Protein AF-A0A522JDU6-F1 (afdb_monomer)

Radius of gyration: 21.97 Å; Cα contacts (8 Å, |Δi|>4): 567; chains: 1; bounding box: 51×46×62 Å

Solvent-accessible surface area (backbone atoms only — not comparable to full-atom values): 15000 Å² total; per-residue (Å²): 134,85,78,74,76,82,44,48,86,47,74,57,43,79,47,78,49,68,49,74,66,44,37,69,73,69,69,27,39,36,38,29,43,36,16,26,30,33,67,65,42,40,50,54,54,50,51,42,45,74,68,62,80,50,56,71,53,21,38,34,22,35,19,12,52,36,52,41,55,69,29,9,42,50,40,6,50,50,30,38,75,49,40,16,23,23,36,64,35,54,83,72,95,70,63,93,79,72,78,78,69,80,77,69,51,18,34,20,27,43,9,37,38,43,24,42,47,15,18,70,33,18,43,54,55,59,93,76,31,47,44,28,31,44,62,76,69,40,52,84,47,90,64,62,42,92,97,50,77,44,22,66,60,48,42,51,50,35,44,76,46,64,31,51,68,78,35,48,63,70,19,48,43,76,68,54,95,60,27,22,42,48,41,53,82,38,20,47,85,41,49,66,11,36,67,38,39,54,82,70,44,76,48,76,46,90,41,93,72,45,36,36,40,39,40,38,36,47,35,77,73,34,36,41,38,37,39,41,36,38,44,90,92,42,78,45,79,46,78,47,80,46,58,82,52,83,56,45,74,64,46,27,80,66,36,68,65,45,62,46,70,58,97,86,40,79,41,78,77,36,69,41,62,73,73,75,83,82,129

Mean predicted aligned error: 8.64 Å

Foldseek 3Di:
DDDDQPFAADPKDWDKDDDPVCCVPVVAIEIEIGHEQEPVVLVVVVVCVVVVVHAAAYEYAYAHAHYAQVSLLSLLLVQLVRNYAYAHADDDDDDPPPPDDDGRAGEQERSRLNSQLSHPAHAQYDDPHWYWYFPQLQLPDPDHDPRHDDSVVSQVSSVVSVQHSVLVVVQFDPQDPRIGIGDSVSCCVSVVHVRQKDPKDWDWDDDVQKTKIWIWIGGHQKIWIWIWIGHPNDIDIDIDIGGPDPCLQVVQVVQQWDFDDDPNDTDDTDGRDHDDPDD

pLDDT: mean 85.05, std 15.6, range [30.72, 98.81]

Structure (mmCIF, N/CA/C/O backbone):
data_AF-A0A522JDU6-F1
#
_entry.id   AF-A0A522JDU6-F1
#
loop_
_atom_site.group_PDB
_atom_site.id
_atom_site.type_symbol
_atom_site.label_atom_id
_atom_site.label_alt_id
_atom_site.label_comp_id
_atom_site.label_asym_id
_atom_site.label_entity_id
_atom_site.label_seq_id
_atom_site.pdbx_PDB_ins_code
_atom_site.Cartn_x
_atom_site.Cartn_y
_atom_site.Cartn_z
_atom_site.occupancy
_atom_site.B_iso_or_equiv
_atom_site.auth_seq_id
_atom_site.auth_comp_id
_atom_site.auth_asym_id
_atom_site.auth_atom_id
_atom_site.pdbx_PDB_model_num
ATOM 1 N N . MET A 1 1 ? -2.043 21.637 27.585 1.00 31.64 1 MET A N 1
ATOM 2 C CA . MET A 1 1 ? -3.292 20.870 27.378 1.00 31.64 1 MET A CA 1
ATOM 3 C C . MET A 1 1 ? -3.168 20.122 26.060 1.00 31.64 1 MET A C 1
ATOM 5 O O . MET A 1 1 ? -3.164 20.757 25.013 1.00 31.64 1 MET A O 1
ATOM 9 N N . ALA A 1 2 ? -2.935 18.810 26.102 1.00 30.72 2 ALA A N 1
ATOM 10 C CA . ALA A 1 2 ? -2.788 18.005 24.894 1.00 30.72 2 ALA A CA 1
ATOM 11 C C . ALA A 1 2 ? -4.160 17.880 24.215 1.00 30.72 2 ALA A C 1
ATOM 13 O O . ALA A 1 2 ? -5.069 17.275 24.775 1.00 30.72 2 ALA A O 1
ATOM 14 N N . LYS A 1 3 ? -4.328 18.488 23.033 1.00 30.80 3 LYS A N 1
ATOM 15 C CA . LYS A 1 3 ? -5.474 18.196 22.167 1.00 30.80 3 LYS A CA 1
ATOM 16 C C . LYS A 1 3 ? -5.367 16.728 21.769 1.00 30.80 3 LYS A C 1
ATOM 18 O O . LYS A 1 3 ? -4.454 16.357 21.033 1.00 30.80 3 LYS A O 1
ATOM 23 N N . THR A 1 4 ? -6.271 15.910 22.291 1.00 35.75 4 THR A N 1
ATOM 24 C CA . THR A 1 4 ? -6.486 14.530 21.870 1.00 35.75 4 THR A CA 1
ATOM 25 C C . THR A 1 4 ? -6.575 14.505 20.346 1.00 35.75 4 THR A C 1
ATOM 27 O O . THR A 1 4 ? -7.303 15.296 19.744 1.00 35.75 4 THR A O 1
ATOM 30 N N . SER A 1 5 ? -5.770 13.653 19.718 1.00 40.34 5 SER A N 1
ATOM 31 C CA . SER A 1 5 ? -5.812 13.407 18.278 1.00 40.34 5 SER A CA 1
ATOM 32 C C . SER A 1 5 ? -7.258 13.168 17.822 1.00 40.34 5 SER A C 1
ATOM 34 O O . SER A 1 5 ? -7.929 12.360 18.463 1.00 40.34 5 SER A O 1
ATOM 36 N N . PRO A 1 6 ? -7.747 13.816 16.746 1.00 44.66 6 PRO A N 1
ATOM 37 C CA . PRO A 1 6 ? -9.089 13.588 16.220 1.00 44.66 6 PRO A CA 1
ATOM 38 C C . PRO A 1 6 ? -9.100 12.248 15.483 1.00 44.66 6 PRO A C 1
ATOM 40 O O . PRO A 1 6 ? -9.030 12.177 14.265 1.00 44.66 6 PRO A O 1
ATOM 43 N N . GLY A 1 7 ? -9.072 11.169 16.248 1.00 50.25 7 GLY A N 1
ATOM 44 C CA . GLY A 1 7 ? -9.343 9.835 15.765 1.00 50.25 7 GLY A CA 1
ATOM 45 C C . GLY A 1 7 ? -10.832 9.567 15.906 1.00 50.25 7 GLY A C 1
ATOM 46 O O . GLY A 1 7 ? -11.385 9.755 16.990 1.00 50.25 7 GLY A O 1
ATOM 47 N N . PHE A 1 8 ? -11.506 9.184 14.822 1.00 59.59 8 PHE A N 1
ATOM 48 C CA . PHE A 1 8 ? -12.927 8.852 14.882 1.00 59.59 8 PHE A CA 1
ATOM 49 C C . PHE A 1 8 ? -13.128 7.608 15.768 1.00 59.59 8 PHE A C 1
ATOM 51 O O . PHE A 1 8 ? -12.740 6.494 15.410 1.00 59.59 8 PHE A O 1
ATOM 58 N N . ALA A 1 9 ? -13.720 7.804 16.947 1.00 62.50 9 ALA A N 1
ATOM 59 C CA . ALA A 1 9 ? -14.198 6.738 17.820 1.00 62.50 9 ALA A CA 1
ATOM 60 C C . ALA A 1 9 ? -15.665 6.458 17.463 1.00 62.50 9 ALA A C 1
ATOM 62 O O . ALA A 1 9 ? -16.565 7.198 17.847 1.00 62.50 9 ALA A O 1
ATOM 63 N N . GLY A 1 10 ? -15.896 5.435 16.645 1.00 80.12 10 GLY A N 1
ATOM 64 C CA . GLY A 1 10 ? -17.224 5.058 16.160 1.00 80.12 10 GLY A CA 1
ATOM 65 C C . GLY A 1 10 ? -17.163 3.850 15.224 1.00 80.12 10 GLY A C 1
ATOM 66 O O . GLY A 1 10 ? -16.057 3.442 14.854 1.00 80.12 10 GLY A O 1
ATOM 67 N N . PRO A 1 11 ? -18.312 3.256 14.853 1.00 88.06 11 PRO A N 1
ATOM 68 C CA . PRO A 1 11 ? -18.352 2.164 13.881 1.00 88.06 11 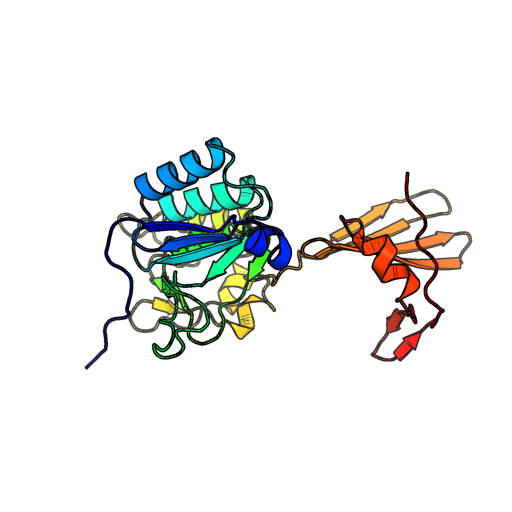PRO A CA 1
ATOM 69 C C . PRO A 1 11 ? -17.760 2.606 12.539 1.00 88.06 11 PRO A C 1
ATOM 71 O O . PRO A 1 11 ? -17.732 3.801 12.228 1.00 88.06 11 PRO A O 1
ATOM 74 N N . LEU A 1 12 ? -17.299 1.645 11.737 1.00 92.25 12 LEU A N 1
ATOM 75 C CA . LEU A 1 12 ? -16.783 1.948 10.409 1.00 92.25 12 LEU A CA 1
ATOM 76 C C . LEU A 1 12 ? -17.863 2.617 9.547 1.00 92.25 12 LEU A C 1
ATOM 78 O O . LEU A 1 12 ? -18.940 2.076 9.301 1.00 92.25 12 LEU A O 1
ATOM 82 N N . THR A 1 13 ? -17.528 3.788 9.030 1.00 92.44 13 THR A N 1
ATOM 83 C CA . THR A 1 13 ? -18.260 4.474 7.973 1.00 92.44 13 THR A CA 1
ATOM 84 C C . THR A 1 13 ? -17.595 4.183 6.638 1.00 92.44 13 THR A C 1
ATOM 86 O O . THR A 1 13 ? -16.369 4.227 6.503 1.00 92.44 13 THR A O 1
ATOM 89 N N . VAL A 1 14 ? -18.420 3.862 5.642 1.00 92.94 14 VAL A N 1
ATOM 90 C CA . VAL A 1 14 ? -17.957 3.504 4.304 1.00 92.94 14 VAL A CA 1
ATOM 91 C C . VAL A 1 14 ? -18.627 4.398 3.277 1.00 92.94 14 VAL A C 1
ATOM 93 O O . VAL A 1 14 ? -19.848 4.371 3.118 1.00 92.94 14 VAL A O 1
ATOM 96 N N . HIS A 1 15 ? -17.820 5.162 2.545 1.00 92.56 15 HIS A N 1
ATOM 97 C CA . HIS A 1 15 ? -18.295 6.004 1.454 1.00 92.56 15 HIS A CA 1
ATOM 98 C C . HIS A 1 15 ? -17.637 5.593 0.141 1.00 92.56 15 HIS A C 1
ATOM 100 O O . HIS A 1 15 ? -16.417 5.610 0.009 1.00 92.56 15 HIS A O 1
ATOM 106 N N . LEU A 1 16 ? -18.455 5.251 -0.852 1.00 92.38 16 LEU A N 1
ATOM 107 C CA . LEU A 1 16 ? -17.995 4.899 -2.190 1.00 92.38 16 LEU A CA 1
ATOM 108 C C . LEU A 1 16 ? -18.311 6.036 -3.165 1.00 92.38 16 LEU A C 1
ATOM 110 O O . LEU A 1 16 ? -19.472 6.404 -3.339 1.00 92.38 16 LEU A O 1
ATOM 114 N N . ARG A 1 17 ? -17.282 6.556 -3.839 1.00 90.81 17 ARG A N 1
ATOM 115 C CA . ARG A 1 17 ? -17.412 7.424 -5.015 1.00 90.81 17 ARG A CA 1
ATOM 116 C C . ARG A 1 17 ? -17.063 6.636 -6.267 1.00 90.81 17 ARG A C 1
ATOM 118 O O . ARG A 1 17 ? -15.920 6.232 -6.469 1.00 90.81 17 ARG A O 1
ATOM 125 N N . SER A 1 18 ? -18.064 6.420 -7.107 1.00 89.75 18 SER A N 1
ATOM 126 C CA . SER A 1 18 ? -17.9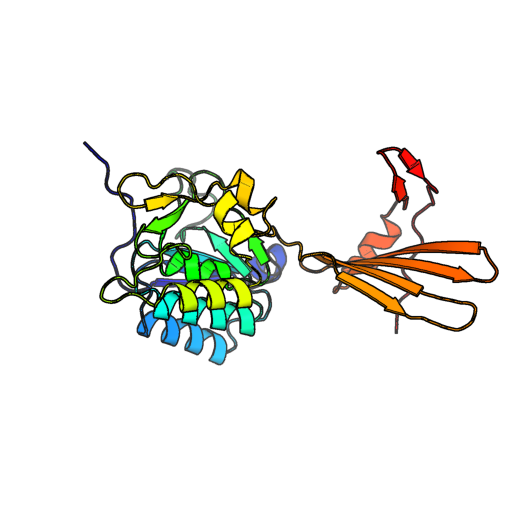58 5.662 -8.360 1.00 89.75 18 SER A CA 1
ATOM 127 C C . SER A 1 18 ? -18.778 6.294 -9.490 1.00 89.75 18 SER A C 1
ATOM 129 O O . SER A 1 18 ? -19.096 5.643 -10.483 1.00 89.75 18 SER A O 1
ATOM 131 N N . ASP A 1 19 ? -19.127 7.575 -9.356 1.00 87.25 19 ASP A N 1
ATOM 132 C CA . ASP A 1 19 ? -19.824 8.325 -10.394 1.00 87.25 19 ASP A CA 1
ATOM 133 C C . ASP A 1 19 ? -18.951 8.510 -11.653 1.00 87.25 19 ASP A C 1
ATOM 135 O O . ASP A 1 19 ? -17.721 8.392 -11.625 1.00 87.25 19 ASP A O 1
ATOM 139 N N . ARG A 1 20 ? -19.594 8.836 -12.783 1.00 85.31 20 ARG A N 1
ATOM 140 C CA . ARG A 1 20 ? -18.919 8.995 -14.084 1.00 85.31 20 ARG A CA 1
ATOM 141 C C . ARG A 1 20 ? -17.772 10.008 -14.054 1.00 85.31 20 ARG A C 1
ATOM 143 O O . ARG A 1 20 ? -16.797 9.814 -14.776 1.00 85.31 20 ARG A O 1
ATOM 150 N N . MET A 1 21 ? -17.878 11.084 -13.273 1.00 84.00 21 MET A N 1
ATOM 151 C CA . MET A 1 21 ? -16.826 12.098 -13.197 1.00 84.00 21 MET A CA 1
ATOM 152 C C . MET A 1 21 ? -15.615 11.544 -12.448 1.00 84.00 21 MET A C 1
ATOM 154 O O . MET A 1 21 ? -14.497 11.650 -12.952 1.00 84.00 21 MET A O 1
ATOM 158 N N . THR A 1 22 ? -15.840 10.875 -11.315 1.00 82.50 22 THR A N 1
ATOM 159 C CA . THR A 1 22 ? -14.780 10.199 -10.557 1.00 82.50 22 THR A CA 1
ATOM 160 C C . THR A 1 22 ? -14.081 9.146 -11.414 1.00 82.50 22 THR A C 1
ATOM 162 O O . THR A 1 22 ? -12.858 9.176 -11.540 1.00 82.50 22 THR A O 1
ATOM 165 N N . LEU A 1 23 ? -14.831 8.274 -12.096 1.00 84.19 23 LEU A N 1
ATOM 166 C CA . LEU A 1 23 ? -14.248 7.261 -12.983 1.00 84.19 23 LEU A CA 1
ATOM 167 C C . LEU A 1 23 ? -13.494 7.878 -14.170 1.00 84.19 23 LEU A C 1
ATOM 169 O O . LEU A 1 23 ? -12.478 7.339 -14.594 1.00 84.19 23 LEU A O 1
ATOM 173 N N . ARG A 1 24 ? -13.925 9.035 -14.686 1.00 81.50 24 ARG A N 1
ATOM 174 C CA . ARG A 1 24 ? -13.209 9.741 -15.760 1.00 81.50 24 ARG A CA 1
ATOM 175 C C . ARG A 1 24 ? -11.905 10.386 -15.281 1.00 81.50 24 ARG A C 1
ATOM 177 O O . ARG A 1 24 ? -10.947 10.424 -16.049 1.00 81.50 24 ARG A O 1
ATOM 184 N N . MET A 1 25 ? -11.866 10.910 -14.054 1.00 80.00 25 MET A N 1
ATOM 185 C CA . MET A 1 25 ? -10.700 11.625 -13.515 1.00 80.00 25 MET A CA 1
ATOM 186 C C . MET A 1 25 ? -9.711 10.691 -12.810 1.00 80.00 25 MET A C 1
ATOM 188 O O . MET A 1 25 ? -8.532 10.676 -13.152 1.00 80.00 25 MET A O 1
ATOM 192 N N . ALA A 1 26 ? -10.186 9.900 -11.848 1.00 78.19 26 ALA A N 1
ATOM 193 C CA . ALA A 1 26 ? -9.368 8.993 -11.045 1.00 78.19 26 ALA A CA 1
ATOM 194 C C . ALA A 1 26 ? -9.108 7.643 -11.735 1.00 78.19 26 ALA A C 1
ATOM 196 O O . ALA A 1 26 ? -8.237 6.891 -11.299 1.00 78.19 26 ALA A O 1
ATOM 197 N N . LYS A 1 27 ? -9.855 7.326 -12.807 1.00 84.62 27 LYS A N 1
ATOM 198 C CA . LYS A 1 27 ? -9.803 6.045 -13.539 1.00 84.62 27 LYS A CA 1
ATOM 199 C C . LYS A 1 27 ? -10.151 4.803 -12.705 1.00 84.62 27 LYS A C 1
ATOM 201 O O . LYS A 1 27 ? -10.009 3.688 -13.194 1.00 84.62 27 LYS A O 1
ATOM 206 N N . ALA A 1 28 ? -10.602 4.981 -11.467 1.00 86.81 28 ALA A N 1
ATOM 207 C CA . ALA A 1 28 ? -11.001 3.913 -10.562 1.00 86.81 28 ALA A CA 1
ATOM 208 C C . ALA A 1 28 ? -12.003 4.438 -9.517 1.00 86.81 28 ALA A C 1
ATOM 210 O O . ALA A 1 28 ? -12.026 5.646 -9.256 1.00 86.81 28 ALA A O 1
ATOM 211 N N . PRO A 1 29 ? -12.823 3.562 -8.904 1.00 93.12 29 PRO A N 1
ATOM 212 C CA . PRO A 1 29 ? -13.639 3.933 -7.752 1.00 93.12 29 PRO A CA 1
ATOM 213 C C . PRO A 1 29 ? -12.776 4.393 -6.571 1.00 93.12 29 PRO A C 1
ATOM 215 O O . PRO A 1 29 ? -11.669 3.887 -6.379 1.00 93.12 29 PRO A O 1
ATOM 218 N N . GLN A 1 30 ? -13.315 5.294 -5.752 1.00 94.88 30 GLN A N 1
ATOM 219 C CA . GLN A 1 30 ? -12.699 5.744 -4.504 1.00 94.88 30 GLN A CA 1
ATOM 220 C C . GLN A 1 30 ? -13.532 5.270 -3.313 1.00 94.88 30 GLN A C 1
ATOM 222 O O . GLN A 1 30 ? -14.715 5.594 -3.208 1.00 94.88 30 GLN A O 1
ATOM 227 N N . LEU A 1 31 ? -12.916 4.508 -2.418 1.00 95.88 31 LEU A N 1
ATOM 228 C CA . LEU A 1 31 ? -13.524 3.960 -1.215 1.00 95.88 31 LEU A CA 1
ATOM 229 C C . LEU A 1 31 ? -12.928 4.660 0.005 1.00 95.88 31 LEU A C 1
ATOM 231 O O . LEU A 1 31 ? -11.739 4.536 0.262 1.00 95.88 31 LEU A O 1
ATOM 235 N N . TYR A 1 32 ? -13.738 5.375 0.770 1.00 95.69 32 TYR A N 1
ATOM 236 C CA . TYR A 1 32 ? -13.314 6.017 2.009 1.00 95.69 32 TYR A CA 1
ATOM 237 C C . TYR A 1 32 ? -13.784 5.179 3.187 1.00 95.69 32 TYR A C 1
ATOM 239 O O . TYR A 1 32 ? -14.970 4.850 3.271 1.00 95.69 32 TYR A O 1
ATOM 247 N N . LEU A 1 33 ? -12.849 4.848 4.071 1.00 96.19 33 LEU A N 1
ATOM 248 C CA . LEU A 1 33 ? -13.068 4.041 5.261 1.00 96.19 33 LEU A CA 1
ATOM 249 C C . LEU A 1 33 ? -12.634 4.859 6.475 1.00 96.19 33 LEU A C 1
ATOM 251 O O . LEU A 1 33 ? -11.444 5.153 6.621 1.00 96.19 33 LEU A O 1
ATOM 255 N N . ALA A 1 34 ? -13.593 5.221 7.326 1.00 94.19 34 ALA A N 1
ATOM 256 C CA . ALA A 1 34 ? -13.316 5.990 8.533 1.00 94.19 34 ALA A CA 1
ATOM 257 C C . ALA A 1 34 ? -14.005 5.412 9.770 1.00 94.19 34 ALA A C 1
ATOM 259 O O . ALA A 1 34 ? -15.166 5.018 9.696 1.00 94.19 34 ALA A O 1
ATOM 260 N N . GLY A 1 35 ? -13.311 5.380 10.908 1.00 92.88 35 GLY A N 1
ATOM 261 C CA . GLY A 1 35 ? -13.811 4.786 12.158 1.00 92.88 35 GLY A CA 1
ATOM 262 C C . GLY A 1 35 ? -13.126 3.469 12.529 1.00 92.88 35 GLY A C 1
ATOM 263 O O . GLY A 1 35 ? -12.019 3.187 12.078 1.00 92.88 35 GLY A O 1
ATOM 264 N N . THR A 1 36 ? -13.749 2.674 13.396 1.00 96.06 36 THR A N 1
ATOM 265 C CA . THR A 1 36 ? -13.125 1.485 14.003 1.00 96.06 36 THR A CA 1
ATOM 266 C C . THR A 1 36 ? -12.974 0.345 12.999 1.00 96.06 36 THR A C 1
ATOM 268 O O . THR A 1 36 ? -13.933 -0.020 12.324 1.00 96.06 36 THR A O 1
ATOM 271 N N . ILE A 1 37 ? -11.774 -0.236 12.916 1.00 97.50 37 ILE A N 1
ATOM 272 C CA . ILE A 1 37 ? -11.493 -1.412 12.083 1.00 97.50 37 ILE A CA 1
ATOM 273 C C . ILE A 1 37 ? -11.597 -2.679 12.938 1.00 97.50 37 ILE A C 1
ATOM 275 O O . ILE A 1 37 ? -10.661 -3.037 13.647 1.00 97.50 37 ILE A O 1
ATOM 279 N N . ASP A 1 38 ? -12.737 -3.355 12.851 1.00 96.50 38 ASP A N 1
ATOM 280 C CA . ASP A 1 38 ? -13.021 -4.633 13.508 1.00 96.50 38 ASP A CA 1
ATOM 281 C C . ASP A 1 38 ? -13.443 -5.722 12.495 1.00 96.50 38 ASP A C 1
ATOM 283 O O . ASP A 1 38 ? -13.396 -5.534 11.274 1.00 96.50 38 ASP A O 1
ATOM 287 N N . ALA A 1 39 ? -13.866 -6.891 12.978 1.00 96.44 39 ALA A N 1
ATOM 288 C CA . ALA A 1 39 ? -14.318 -7.972 12.102 1.00 96.44 39 ALA A CA 1
ATOM 289 C C . ALA A 1 39 ? -15.561 -7.587 11.268 1.00 96.44 39 ALA A C 1
ATOM 291 O O . ALA A 1 39 ? -15.717 -8.050 10.134 1.00 96.44 39 ALA A O 1
ATOM 292 N N . GLY A 1 40 ? -16.428 -6.714 11.796 1.00 96.38 40 GLY A N 1
ATOM 293 C CA . GLY A 1 40 ? -17.592 -6.186 11.084 1.00 96.38 40 GLY A CA 1
ATOM 294 C C . GLY A 1 40 ? -17.185 -5.267 9.932 1.00 96.38 40 GLY A C 1
ATOM 295 O O . GLY A 1 40 ? -17.695 -5.410 8.819 1.00 96.38 40 GLY A O 1
ATOM 296 N N . ALA A 1 41 ? -16.195 -4.402 10.160 1.00 95.50 41 ALA A N 1
ATOM 297 C CA . ALA A 1 41 ? -15.557 -3.578 9.135 1.00 95.50 41 ALA A CA 1
ATOM 298 C C . ALA A 1 41 ? -14.996 -4.429 7.980 1.00 95.50 41 ALA A C 1
ATOM 300 O O . ALA A 1 41 ? -15.218 -4.113 6.807 1.00 95.50 41 ALA A O 1
ATOM 301 N N . VAL A 1 42 ? -14.315 -5.539 8.296 1.00 97.75 42 VAL A N 1
ATOM 302 C CA . VAL A 1 42 ? -13.806 -6.490 7.289 1.00 97.75 42 VAL A CA 1
ATOM 303 C C . VAL A 1 42 ? -14.954 -7.068 6.459 1.00 97.75 42 VAL A C 1
ATOM 305 O O . VAL A 1 42 ? -14.906 -7.030 5.226 1.00 97.75 42 VAL A O 1
ATOM 308 N N . ALA A 1 43 ? -16.005 -7.561 7.121 1.00 97.25 43 ALA A N 1
ATOM 309 C CA . ALA A 1 43 ? -17.165 -8.149 6.456 1.00 97.25 43 ALA A CA 1
ATOM 310 C C . ALA A 1 43 ? -17.885 -7.140 5.545 1.00 97.25 43 ALA A C 1
ATOM 312 O O . ALA A 1 43 ? -18.242 -7.475 4.415 1.00 97.25 43 ALA A O 1
ATOM 313 N N . GLN A 1 44 ? -18.037 -5.891 5.989 1.00 95.62 44 GLN A N 1
ATOM 314 C CA . GLN A 1 44 ? -18.676 -4.828 5.212 1.00 95.62 44 GLN A CA 1
ATOM 315 C C . GLN A 1 44 ? -17.917 -4.527 3.910 1.00 95.62 44 GLN A C 1
ATOM 317 O O . GLN A 1 44 ? -18.520 -4.423 2.839 1.00 95.62 44 GLN A O 1
ATOM 322 N N . VAL A 1 45 ? -16.585 -4.424 3.967 1.00 96.25 45 VAL A N 1
ATOM 323 C CA . VAL A 1 45 ? -15.756 -4.212 2.768 1.00 96.25 45 VAL A CA 1
ATOM 324 C C . VAL A 1 45 ? -15.804 -5.431 1.843 1.00 96.25 45 VAL A C 1
ATOM 326 O O . VAL A 1 45 ? -15.900 -5.280 0.622 1.00 96.25 45 VAL A O 1
ATOM 329 N N . GLN A 1 46 ? -15.787 -6.640 2.404 1.00 96.69 46 GLN A N 1
ATOM 330 C CA . GLN A 1 46 ? -15.906 -7.874 1.632 1.00 96.69 46 GLN A CA 1
ATOM 331 C C . GLN A 1 46 ? -17.241 -7.963 0.885 1.00 96.69 46 GLN A C 1
ATOM 333 O O . GLN A 1 46 ? -17.251 -8.319 -0.293 1.00 96.69 46 GLN A O 1
ATOM 338 N N . GLN A 1 47 ? -18.348 -7.577 1.517 1.00 95.94 47 GLN A N 1
ATOM 339 C CA . GLN A 1 47 ? -19.660 -7.515 0.868 1.00 95.94 47 GLN A CA 1
ATOM 340 C C . GLN A 1 47 ? -19.679 -6.507 -0.289 1.00 95.94 47 GLN A C 1
ATOM 342 O O . GLN A 1 47 ? -20.209 -6.805 -1.360 1.00 95.94 47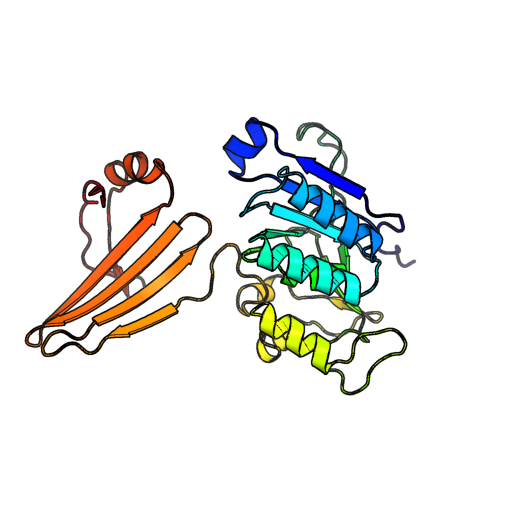 GLN A O 1
ATOM 347 N N . LEU A 1 48 ? -19.056 -5.333 -0.127 1.00 94.12 48 LEU A N 1
ATOM 348 C CA . LEU A 1 48 ? -18.940 -4.354 -1.215 1.00 94.12 48 LEU A CA 1
ATOM 349 C C . LEU A 1 48 ? -18.143 -4.901 -2.401 1.00 94.12 48 LEU A C 1
ATOM 351 O O . LEU A 1 48 ? -18.555 -4.708 -3.547 1.00 94.12 48 LEU A O 1
ATOM 355 N N . LEU A 1 49 ? -17.046 -5.613 -2.138 1.00 94.44 49 LEU A N 1
ATOM 356 C CA . LEU A 1 49 ? -16.270 -6.287 -3.177 1.00 94.44 49 LEU A CA 1
ATOM 357 C C . LEU A 1 49 ? -17.109 -7.360 -3.892 1.00 94.44 49 LEU A C 1
ATOM 359 O O . LEU A 1 49 ? -17.174 -7.366 -5.118 1.00 94.44 49 LEU A O 1
ATOM 363 N N . GLN A 1 50 ? -17.800 -8.219 -3.140 1.00 94.94 50 GLN A N 1
ATOM 364 C CA . GLN A 1 50 ? -18.650 -9.285 -3.688 1.00 94.94 50 GLN A CA 1
ATOM 365 C C . GLN A 1 50 ? -19.846 -8.747 -4.485 1.00 94.94 50 GLN A C 1
ATOM 367 O O . GLN A 1 50 ? -20.276 -9.379 -5.444 1.00 94.94 50 GLN A O 1
ATOM 372 N N . SER A 1 51 ? -20.347 -7.556 -4.146 1.00 93.75 51 SER A N 1
ATOM 373 C CA . SER A 1 51 ? -21.420 -6.891 -4.898 1.00 93.75 51 SER A CA 1
ATOM 374 C C . SER A 1 51 ? -20.989 -6.351 -6.271 1.00 93.75 51 SER A C 1
ATOM 376 O O . SER A 1 51 ? -21.821 -5.820 -7.003 1.00 93.75 51 SER A O 1
ATOM 378 N N . GLY A 1 52 ? -19.694 -6.416 -6.613 1.00 90.31 52 GLY A N 1
ATOM 379 C CA . GLY A 1 52 ? -19.147 -5.891 -7.870 1.00 90.31 52 GLY A CA 1
ATOM 380 C C . GLY A 1 52 ? -19.029 -4.364 -7.924 1.00 90.31 52 GLY A C 1
ATOM 381 O O . GLY A 1 52 ? -18.664 -3.805 -8.956 1.00 90.31 52 GLY A O 1
ATOM 382 N N . ARG A 1 53 ? -19.315 -3.664 -6.818 1.00 88.00 53 ARG A N 1
ATOM 383 C CA . ARG A 1 53 ? -19.210 -2.196 -6.721 1.00 88.00 53 ARG A CA 1
ATOM 384 C C . ARG A 1 53 ? -17.769 -1.691 -6.654 1.00 88.00 53 ARG A C 1
ATOM 386 O O . ARG A 1 53 ? -17.529 -0.506 -6.885 1.00 88.00 53 ARG A O 1
ATOM 393 N N . LEU A 1 54 ? -16.832 -2.568 -6.305 1.00 93.19 54 LEU A N 1
ATOM 394 C CA . LEU A 1 54 ? -15.402 -2.287 -6.247 1.00 93.19 54 LEU A CA 1
ATOM 395 C C . LEU A 1 54 ? -14.685 -3.107 -7.320 1.00 93.19 54 LEU A C 1
ATOM 397 O O . LEU A 1 54 ? -15.049 -4.254 -7.572 1.00 93.19 54 LEU A O 1
ATOM 401 N N . SER A 1 55 ? -13.654 -2.532 -7.930 1.00 91.75 55 SER A N 1
ATOM 402 C CA . SER A 1 55 ? -12.913 -3.149 -9.032 1.00 91.75 55 SER A CA 1
ATOM 403 C C . SER A 1 55 ? -11.407 -3.086 -8.775 1.00 91.75 55 SER A C 1
ATOM 405 O O . SER A 1 55 ? -10.955 -2.231 -8.008 1.00 91.75 55 SER A O 1
ATOM 407 N N . PRO A 1 56 ? -10.591 -3.925 -9.440 1.00 93.38 56 PRO A N 1
ATOM 408 C CA . PRO A 1 56 ? -9.142 -3.768 -9.410 1.00 93.38 56 PRO A CA 1
ATOM 409 C C . PRO A 1 56 ? -8.719 -2.317 -9.671 1.00 93.38 56 PRO A C 1
ATOM 411 O O . PRO A 1 56 ? -9.263 -1.647 -10.550 1.00 93.38 56 PRO A O 1
ATOM 414 N N . GLY A 1 57 ? -7.763 -1.823 -8.884 1.00 93.00 57 GLY A N 1
ATOM 415 C CA . GLY A 1 57 ? -7.294 -0.440 -8.948 1.00 93.00 57 GLY A CA 1
ATOM 416 C C . GLY A 1 57 ? -8.089 0.580 -8.123 1.00 93.00 57 GLY A C 1
ATOM 417 O O . GLY A 1 57 ? -7.666 1.736 -8.107 1.00 93.00 57 GLY A O 1
ATOM 418 N N . THR A 1 58 ? -9.173 0.188 -7.430 1.00 96.25 58 THR A N 1
ATOM 419 C CA . THR A 1 58 ? -9.888 1.055 -6.470 1.00 96.25 58 THR A CA 1
ATOM 420 C C . THR A 1 58 ? -8.920 1.716 -5.488 1.00 96.25 58 THR A C 1
ATOM 422 O O . THR A 1 58 ? -8.067 1.046 -4.901 1.00 96.25 58 THR A O 1
ATOM 425 N N . ASP A 1 59 ? -9.077 3.028 -5.303 1.00 96.81 59 ASP A N 1
ATOM 426 C CA . ASP A 1 59 ? -8.337 3.821 -4.323 1.00 96.81 59 ASP A CA 1
ATOM 427 C C . ASP A 1 59 ? -9.062 3.812 -2.980 1.00 96.81 59 ASP A C 1
ATOM 429 O O . ASP A 1 59 ? -10.167 4.335 -2.860 1.00 96.81 59 ASP A O 1
ATOM 433 N N . VAL A 1 60 ? -8.432 3.226 -1.969 1.00 98.19 60 VAL A N 1
ATOM 434 C CA . VAL A 1 60 ? -8.922 3.184 -0.595 1.00 98.19 60 VAL A CA 1
ATOM 435 C C . VAL A 1 60 ? -8.271 4.307 0.204 1.00 98.19 60 VAL A C 1
ATOM 437 O O . VAL A 1 60 ? -7.050 4.339 0.346 1.00 98.19 60 VAL A O 1
ATOM 440 N N . TYR A 1 61 ? -9.083 5.209 0.739 1.00 97.31 61 TYR A N 1
ATOM 441 C CA . TYR A 1 61 ? -8.677 6.287 1.633 1.00 97.31 61 TYR A CA 1
ATOM 442 C C . TYR A 1 61 ? -9.008 5.891 3.067 1.00 97.31 61 TYR A C 1
ATOM 444 O O . TYR A 1 61 ? -10.158 5.573 3.375 1.00 97.31 61 TYR A O 1
ATOM 452 N N . LEU A 1 62 ? -7.989 5.872 3.920 1.00 97.75 62 LEU A N 1
ATOM 453 C CA . LEU A 1 62 ? -8.078 5.384 5.289 1.00 97.75 62 LEU A CA 1
ATOM 454 C C . LEU A 1 62 ? -7.975 6.541 6.289 1.00 97.75 62 LEU A C 1
ATOM 456 O O . LEU A 1 62 ? -7.071 7.375 6.184 1.00 97.75 62 LEU A O 1
ATOM 460 N N . ASP A 1 63 ? -8.877 6.553 7.269 1.00 95.81 63 ASP A N 1
ATOM 461 C CA . ASP A 1 63 ? -8.874 7.486 8.399 1.00 95.81 63 ASP A CA 1
ATOM 462 C C . ASP A 1 63 ? -9.401 6.796 9.669 1.00 95.81 63 ASP A C 1
ATOM 464 O O . ASP A 1 63 ? -10.599 6.740 9.946 1.00 95.81 63 ASP A O 1
ATOM 468 N N . SER A 1 64 ? -8.503 6.177 10.427 1.00 95.50 64 SER A N 1
ATOM 469 C CA . SER A 1 64 ? -8.869 5.367 11.581 1.00 95.50 64 SER A CA 1
ATOM 470 C C . SER A 1 64 ? -7.756 5.325 12.620 1.00 95.50 64 SER A C 1
ATOM 472 O O . SER A 1 64 ? -6.601 5.024 12.319 1.00 95.50 64 SER A O 1
ATOM 474 N N . SER A 1 65 ? -8.124 5.586 13.872 1.00 94.31 65 SER A N 1
ATOM 475 C CA . SER A 1 65 ? -7.232 5.491 15.028 1.00 94.31 65 SER A CA 1
ATOM 476 C C . SER A 1 65 ? -7.541 4.308 15.947 1.00 94.31 65 SER A C 1
ATOM 478 O O . SER A 1 65 ? -6.921 4.201 16.998 1.00 94.31 65 SER A O 1
ATOM 480 N N . ASN A 1 66 ? -8.550 3.496 15.618 1.00 91.75 66 ASN A N 1
ATOM 481 C CA . ASN A 1 66 ? -9.110 2.471 16.497 1.00 91.75 66 ASN A CA 1
ATOM 482 C C . ASN A 1 66 ? -9.381 1.185 15.716 1.00 91.75 66 ASN A C 1
ATOM 484 O O . ASN A 1 66 ? -9.747 1.221 14.541 1.00 91.75 66 ASN A O 1
ATOM 488 N N . GLY A 1 67 ? -9.279 0.048 16.394 1.00 93.94 67 GLY A N 1
ATOM 489 C CA . GLY A 1 67 ? -9.561 -1.257 15.811 1.00 93.94 67 GLY A CA 1
ATOM 490 C C . GLY A 1 67 ? -8.618 -2.330 16.322 1.00 93.94 67 GLY A C 1
ATOM 491 O O . GLY A 1 67 ? -7.675 -2.046 17.060 1.00 93.94 67 GLY A O 1
ATOM 492 N N . ASP A 1 68 ? -8.861 -3.564 15.900 1.00 94.56 68 ASP A N 1
ATOM 493 C CA . ASP A 1 68 ? -7.981 -4.683 16.201 1.00 94.56 68 ASP A CA 1
ATOM 494 C C . ASP A 1 68 ? -7.044 -4.978 15.020 1.00 94.56 68 ASP A C 1
ATOM 496 O O . ASP A 1 68 ? -7.399 -4.903 13.838 1.00 94.56 68 ASP A O 1
ATOM 500 N N . VAL A 1 69 ? -5.788 -5.292 15.336 1.00 96.19 69 VAL A N 1
ATOM 501 C CA . VAL A 1 69 ? -4.742 -5.456 14.318 1.00 96.19 69 VAL A CA 1
ATOM 502 C C . VAL A 1 69 ? -4.991 -6.669 13.427 1.00 96.19 69 VAL A C 1
ATOM 504 O O . VAL A 1 69 ? -4.604 -6.650 12.257 1.00 96.19 69 VAL A O 1
ATOM 507 N N . ALA A 1 70 ? -5.665 -7.706 13.929 1.00 96.69 70 ALA A N 1
ATOM 508 C CA . ALA A 1 70 ? -6.017 -8.863 13.116 1.00 96.69 70 ALA A CA 1
ATOM 509 C C . ALA A 1 70 ? -6.984 -8.471 11.986 1.00 96.69 70 ALA A C 1
ATOM 511 O O . ALA A 1 70 ? -6.739 -8.832 10.831 1.00 96.69 70 ALA A O 1
ATOM 512 N N . SER A 1 71 ? -7.996 -7.656 12.282 1.00 97.94 71 SER A N 1
ATOM 513 C CA . SER A 1 71 ? -8.925 -7.078 11.308 1.00 97.94 71 SER A CA 1
ATOM 514 C C . SER A 1 71 ? -8.233 -6.112 10.350 1.00 97.94 71 SER A C 1
ATOM 516 O O . SER A 1 71 ? -8.462 -6.173 9.141 1.00 97.94 71 SER A O 1
ATOM 518 N N . GLY A 1 72 ? -7.303 -5.288 10.844 1.00 98.44 72 GLY A N 1
ATOM 519 C CA . GLY A 1 72 ? -6.450 -4.447 9.998 1.00 98.44 72 GLY A CA 1
ATOM 520 C C . GLY A 1 72 ? -5.642 -5.252 8.972 1.00 98.44 72 GLY A C 1
ATOM 521 O O . GLY A 1 72 ? -5.655 -4.957 7.775 1.00 98.44 72 GLY A O 1
ATOM 522 N N . MET A 1 73 ? -4.992 -6.331 9.415 1.00 98.69 73 MET A N 1
ATOM 523 C CA . MET A 1 73 ? -4.279 -7.256 8.529 1.00 98.69 73 MET A CA 1
ATOM 524 C C . MET A 1 73 ? -5.224 -7.996 7.571 1.00 98.69 73 MET A C 1
ATOM 526 O O . MET A 1 73 ? -4.863 -8.240 6.418 1.00 98.69 73 MET A O 1
ATOM 530 N N . ALA A 1 74 ? -6.428 -8.365 8.014 1.00 98.62 74 ALA A N 1
ATOM 531 C CA . ALA A 1 74 ? -7.428 -9.009 7.164 1.00 98.62 74 ALA A CA 1
ATOM 532 C C . ALA A 1 74 ? -7.906 -8.071 6.042 1.00 98.62 74 ALA A C 1
ATOM 534 O O . ALA A 1 74 ? -7.902 -8.472 4.876 1.00 98.62 74 ALA A O 1
ATOM 535 N N . LEU A 1 75 ? -8.212 -6.806 6.361 1.00 98.56 75 LEU A N 1
ATOM 536 C CA . LEU A 1 75 ? -8.518 -5.776 5.364 1.00 98.56 75 LEU A CA 1
ATOM 537 C C . LEU A 1 75 ? -7.361 -5.576 4.388 1.00 98.56 75 LEU A C 1
ATOM 539 O O . LEU A 1 75 ? -7.576 -5.549 3.179 1.00 98.56 75 LEU A O 1
ATOM 543 N N . GLY A 1 76 ? -6.125 -5.492 4.879 1.00 98.75 76 GLY A N 1
ATOM 544 C CA . GLY A 1 76 ? -4.978 -5.321 3.995 1.00 98.75 76 GLY A CA 1
ATOM 545 C C . GLY A 1 76 ? -4.752 -6.511 3.053 1.00 98.75 76 GLY A C 1
ATOM 546 O 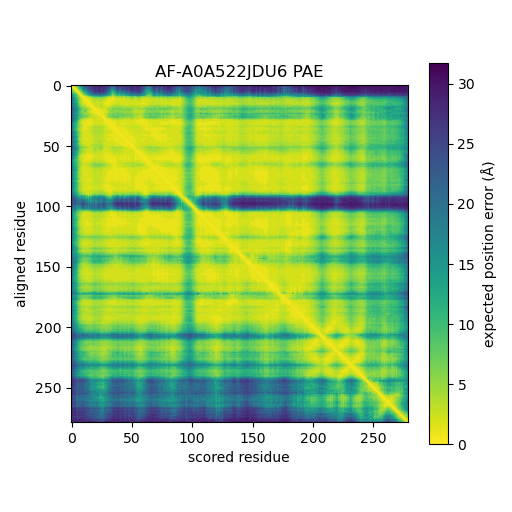O . GLY A 1 76 ? -4.463 -6.310 1.872 1.00 98.75 76 GLY A O 1
ATOM 547 N N . LYS A 1 77 ? -4.974 -7.753 3.508 1.00 98.75 77 LYS A N 1
ATOM 548 C CA . LYS A 1 77 ? -4.986 -8.939 2.626 1.00 98.75 77 LYS A CA 1
ATOM 549 C C . LYS A 1 77 ? -6.095 -8.853 1.578 1.00 98.75 77 LYS A C 1
ATOM 551 O O . LYS A 1 77 ? -5.849 -9.160 0.412 1.00 98.75 77 LYS A O 1
ATOM 556 N N . LEU A 1 78 ? -7.290 -8.404 1.966 1.00 98.38 78 LEU A N 1
ATOM 557 C CA . LEU A 1 78 ? -8.401 -8.185 1.040 1.00 98.38 78 LEU A CA 1
ATOM 558 C C . LEU A 1 78 ? -8.022 -7.153 -0.028 1.00 98.38 78 LEU A C 1
ATOM 560 O O . LEU A 1 78 ? -8.163 -7.434 -1.217 1.00 98.38 78 LEU A O 1
ATOM 564 N N . PHE A 1 79 ? -7.460 -6.007 0.370 1.00 98.62 79 PHE A N 1
ATOM 565 C CA . PHE A 1 79 ? -6.984 -4.975 -0.554 1.00 98.62 79 PHE A CA 1
ATOM 566 C C . PHE A 1 79 ? -5.923 -5.516 -1.509 1.00 98.62 79 PHE A C 1
ATOM 568 O O . PHE A 1 79 ? -6.004 -5.286 -2.716 1.00 98.62 79 PHE A O 1
ATOM 575 N N . ARG A 1 80 ? -4.953 -6.277 -0.991 1.00 98.25 80 ARG A N 1
ATOM 576 C CA . ARG A 1 80 ? -3.897 -6.888 -1.799 1.00 98.25 80 ARG A CA 1
ATOM 577 C C . ARG A 1 80 ? -4.471 -7.815 -2.864 1.00 98.25 80 ARG A C 1
ATOM 579 O O . ARG A 1 80 ? -4.130 -7.678 -4.040 1.00 98.25 80 ARG A O 1
ATOM 586 N N . ASN A 1 81 ? -5.350 -8.727 -2.457 1.00 97.94 81 ASN A N 1
ATOM 587 C CA . ASN A 1 81 ? -5.960 -9.718 -3.340 1.00 97.94 81 ASN A CA 1
ATOM 588 C C . ASN A 1 81 ? -6.863 -9.060 -4.389 1.00 97.94 81 ASN A C 1
ATOM 590 O O . ASN A 1 81 ? -6.826 -9.435 -5.558 1.00 97.94 81 ASN A O 1
ATOM 594 N N . ALA A 1 82 ? -7.607 -8.024 -3.996 1.00 97.31 82 ALA A N 1
ATOM 595 C CA . ALA A 1 82 ? -8.466 -7.251 -4.888 1.00 97.31 82 ALA A CA 1
ATOM 596 C C . ALA A 1 82 ? -7.702 -6.226 -5.750 1.00 97.31 82 ALA A C 1
ATOM 598 O O . ALA A 1 82 ? -8.312 -5.514 -6.546 1.00 97.31 82 ALA A O 1
ATOM 599 N N . ARG A 1 83 ? -6.367 -6.147 -5.623 1.00 96.75 83 ARG A N 1
ATOM 600 C CA . ARG A 1 83 ? -5.496 -5.195 -6.336 1.00 96.75 83 ARG A CA 1
ATOM 601 C C . ARG A 1 83 ? -5.873 -3.731 -6.074 1.00 96.75 83 ARG A C 1
ATOM 603 O O . ARG A 1 83 ? -5.823 -2.901 -6.983 1.00 96.75 83 ARG A O 1
ATOM 610 N N . PHE A 1 84 ? -6.265 -3.423 -4.844 1.00 98.06 84 PHE A N 1
ATOM 611 C CA . PHE A 1 84 ? -6.578 -2.068 -4.409 1.00 98.06 84 PHE A CA 1
ATOM 612 C C . PHE A 1 84 ? -5.321 -1.278 -4.055 1.00 98.06 84 PHE A C 1
ATOM 614 O O . PHE A 1 84 ? -4.227 -1.809 -3.849 1.00 98.06 84 PHE A O 1
ATOM 621 N N . ASN A 1 85 ? -5.529 0.023 -3.984 1.00 97.88 85 ASN A N 1
ATOM 622 C CA . ASN A 1 85 ? -4.557 1.072 -3.760 1.00 97.88 85 ASN A CA 1
ATOM 623 C C . ASN A 1 85 ? -4.863 1.744 -2.426 1.00 97.88 85 ASN A C 1
ATOM 625 O O . ASN A 1 85 ? -6.035 1.879 -2.095 1.00 97.88 85 ASN A O 1
ATOM 629 N N . THR A 1 86 ? -3.859 2.159 -1.656 1.00 98.56 86 THR A N 1
ATOM 630 C CA . THR A 1 86 ? -4.093 2.725 -0.317 1.00 98.56 86 THR A CA 1
ATOM 631 C C . THR A 1 86 ? -3.506 4.118 -0.153 1.00 98.56 86 THR A C 1
ATOM 633 O O . THR A 1 86 ? -2.354 4.396 -0.491 1.00 98.56 86 THR A O 1
ATOM 636 N N . HIS A 1 87 ? -4.326 4.989 0.418 1.00 97.31 87 HIS A N 1
ATOM 637 C CA . HIS A 1 87 ? -4.055 6.389 0.705 1.00 97.31 87 HIS A CA 1
ATOM 638 C C . HIS A 1 87 ? -4.494 6.694 2.132 1.00 97.31 87 HIS A C 1
ATOM 640 O O . HIS A 1 87 ? -5.314 5.978 2.711 1.00 97.31 87 HIS A O 1
ATOM 646 N N . LEU A 1 88 ? -4.001 7.803 2.668 1.00 96.12 88 LEU A N 1
ATOM 647 C CA . LEU A 1 88 ? -4.649 8.463 3.795 1.00 96.12 88 LEU A CA 1
ATOM 648 C C . LEU A 1 88 ? -5.597 9.530 3.251 1.00 96.12 88 LEU A C 1
ATOM 650 O O . LEU A 1 88 ? -5.318 10.155 2.226 1.00 96.12 88 LEU A O 1
ATOM 654 N N . GLY A 1 89 ? -6.742 9.699 3.905 1.00 91.56 89 GLY A N 1
ATOM 655 C CA . GLY A 1 89 ? -7.655 10.780 3.561 1.00 91.56 89 GLY A CA 1
ATOM 656 C C . GLY A 1 89 ? -8.999 10.677 4.264 1.00 91.56 89 GLY A C 1
ATOM 657 O O . GLY A 1 89 ? -9.669 9.649 4.199 1.00 91.56 89 GLY A O 1
ATOM 658 N N . ALA A 1 90 ? -9.416 11.780 4.878 1.00 87.25 90 ALA A N 1
ATOM 659 C CA . ALA A 1 90 ? -10.724 11.892 5.501 1.00 87.25 90 ALA A CA 1
ATOM 660 C C . ALA A 1 90 ? -11.825 12.067 4.444 1.00 87.25 90 ALA A C 1
ATOM 662 O O . ALA A 1 90 ? -11.658 12.783 3.444 1.00 87.25 90 ALA A O 1
ATOM 663 N N . TRP A 1 91 ? -12.983 11.445 4.681 1.00 83.12 91 TRP A N 1
ATOM 664 C CA . TRP A 1 91 ? -14.175 11.708 3.880 1.00 83.12 91 TRP A CA 1
ATOM 665 C C . TRP A 1 91 ? -14.616 13.166 4.040 1.00 83.12 91 TRP A C 1
ATOM 667 O O . TRP A 1 91 ? -14.616 13.723 5.135 1.00 83.12 91 TRP A O 1
ATOM 677 N N . ARG A 1 92 ? -15.039 13.785 2.935 1.00 73.88 92 ARG A N 1
ATOM 678 C CA . ARG A 1 92 ? -15.628 15.128 2.939 1.00 73.88 92 ARG A CA 1
ATOM 679 C C . ARG A 1 92 ? -17.020 15.065 2.334 1.00 73.88 92 ARG A C 1
ATOM 681 O O . ARG A 1 92 ? -17.157 14.793 1.138 1.00 73.88 92 ARG A O 1
ATOM 688 N N . SER A 1 93 ? -18.040 15.344 3.137 1.00 59.41 93 SER A N 1
ATOM 689 C CA . SER A 1 93 ? -19.386 15.624 2.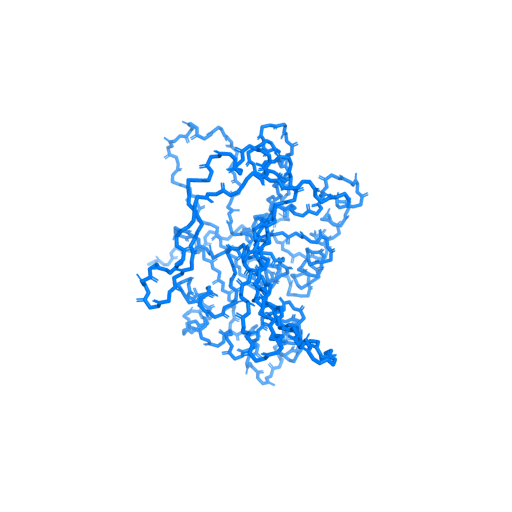645 1.00 59.41 93 SER A CA 1
ATOM 690 C C . SER A 1 93 ? -19.428 17.062 2.112 1.00 59.41 93 SER A C 1
ATOM 692 O O . SER A 1 93 ? -19.427 18.021 2.873 1.00 59.41 93 SER A O 1
ATOM 694 N N . GLY A 1 94 ? -19.412 17.238 0.788 1.00 53.22 94 GLY A N 1
ATOM 695 C CA . GLY A 1 94 ? -19.575 18.558 0.166 1.00 53.22 94 GLY A CA 1
ATOM 696 C C . GLY A 1 94 ? -18.806 18.747 -1.140 1.00 53.22 94 GLY A C 1
ATOM 697 O O . GLY A 1 94 ? -17.890 17.992 -1.465 1.00 53.22 94 GLY A O 1
ATOM 698 N N . SER A 1 95 ? -19.198 19.766 -1.911 1.00 50.31 95 SER A N 1
ATOM 699 C CA . SER A 1 95 ? -18.470 20.169 -3.119 1.00 50.31 95 SER A CA 1
ATOM 700 C C . SER A 1 95 ? -17.083 20.710 -2.748 1.00 50.31 95 SER A C 1
ATOM 702 O O . SER A 1 95 ? -16.935 21.385 -1.732 1.00 50.31 95 SER A O 1
ATOM 704 N N . TRP A 1 96 ? -16.077 20.499 -3.605 1.00 49.22 96 TRP A N 1
ATOM 705 C CA . TRP A 1 96 ? -14.718 21.054 -3.449 1.00 49.22 96 TRP A CA 1
ATOM 706 C C . TRP A 1 96 ? -14.697 22.591 -3.310 1.00 49.22 96 TRP A C 1
ATOM 708 O O . TRP A 1 96 ? -13.663 23.162 -2.982 1.00 49.22 96 TRP A O 1
ATOM 718 N N . ARG A 1 97 ? -15.832 23.259 -3.569 1.00 46.62 97 ARG A N 1
ATOM 719 C CA . ARG A 1 97 ? -16.033 24.708 -3.485 1.00 46.62 97 ARG A CA 1
ATOM 720 C C . ARG A 1 97 ? -16.523 25.194 -2.118 1.00 46.62 97 ARG A C 1
ATOM 722 O O . ARG A 1 97 ? -16.515 26.398 -1.897 1.00 46.62 97 ARG A O 1
ATOM 729 N N . ALA A 1 98 ? -16.899 24.310 -1.190 1.00 49.88 98 ALA A N 1
ATOM 730 C CA . ALA A 1 98 ? -17.152 24.677 0.208 1.00 49.88 98 ALA A CA 1
ATOM 731 C C . ALA A 1 98 ? -15.811 24.849 0.955 1.00 49.88 98 ALA A C 1
ATOM 733 O O . ALA A 1 98 ? -15.467 24.120 1.881 1.00 49.88 98 ALA A O 1
ATOM 734 N N . SER A 1 99 ? -15.004 25.784 0.456 1.00 44.66 99 SER A N 1
ATOM 735 C CA . SER A 1 99 ? -13.687 26.167 0.954 1.00 44.66 99 SER A CA 1
ATOM 736 C C . SER A 1 99 ? -13.863 27.066 2.178 1.00 44.66 99 SER A C 1
ATOM 738 O O . SER A 1 99 ? -13.942 28.285 2.051 1.00 44.66 99 SER A O 1
ATOM 740 N N . GLY A 1 100 ? -13.953 26.470 3.363 1.00 46.50 100 GLY A N 1
ATOM 741 C CA . GLY A 1 100 ? -13.984 27.226 4.620 1.00 46.50 100 GLY A CA 1
ATOM 742 C C . GLY A 1 100 ? -13.528 26.420 5.832 1.00 46.50 100 GLY A C 1
ATOM 743 O O . GLY A 1 100 ? -12.911 26.970 6.738 1.00 46.50 100 GLY A O 1
ATOM 744 N N . SER A 1 101 ? -13.753 25.106 5.836 1.00 47.91 101 SER A N 1
ATOM 745 C CA . SER A 1 101 ? -13.215 24.230 6.876 1.00 47.91 101 SER A CA 1
ATOM 746 C C . SER A 1 101 ? -11.859 23.688 6.443 1.00 47.91 101 SER A C 1
ATOM 748 O O . SER A 1 101 ? -11.764 22.975 5.441 1.00 47.91 101 SER A O 1
ATOM 750 N N . SER A 1 102 ? -10.811 24.014 7.205 1.00 53.12 102 SER A N 1
ATOM 751 C CA . SER A 1 102 ? -9.519 23.331 7.131 1.00 53.12 102 SER A CA 1
ATOM 752 C C . SER A 1 102 ? -9.783 21.832 7.128 1.00 53.12 102 SER A C 1
ATOM 754 O O . SER A 1 102 ? -10.427 21.318 8.043 1.00 53.12 102 SER A O 1
ATOM 756 N N . ALA A 1 103 ? -9.354 21.144 6.072 1.00 57.16 103 ALA A N 1
ATOM 757 C CA . ALA A 1 103 ? -9.530 19.707 5.991 1.00 57.16 103 ALA A CA 1
ATOM 758 C C . ALA A 1 103 ? -8.935 19.059 7.243 1.00 57.16 103 ALA A C 1
ATOM 760 O O . ALA A 1 103 ? -7.759 19.278 7.539 1.00 57.16 103 ALA A O 1
ATOM 761 N N . LEU A 1 104 ? -9.748 18.299 7.979 1.00 72.25 104 LEU A N 1
ATOM 762 C CA . LEU A 1 104 ? -9.228 17.529 9.097 1.00 72.25 104 LEU A CA 1
ATOM 763 C C . LEU A 1 104 ? -8.218 16.517 8.538 1.00 72.25 104 LEU A C 1
ATOM 765 O O . LEU A 1 104 ? -8.540 15.834 7.559 1.00 72.25 104 LEU A O 1
ATOM 769 N N . PRO A 1 105 ? -6.998 16.466 9.095 1.00 87.12 105 PRO A N 1
ATOM 770 C CA . PRO A 1 105 ? -6.003 15.503 8.660 1.00 87.12 105 PRO A CA 1
ATOM 771 C C . PRO A 1 105 ? -6.460 14.090 9.003 1.00 87.12 105 PRO A C 1
ATOM 773 O O . PRO A 1 105 ? -6.933 13.843 10.115 1.00 87.12 105 PRO A O 1
ATOM 776 N N . ALA A 1 106 ? -6.262 13.164 8.072 1.00 92.38 106 ALA A N 1
ATOM 777 C CA . ALA A 1 106 ? -6.485 11.754 8.330 1.00 92.38 106 ALA A CA 1
ATOM 778 C C . ALA A 1 106 ? -5.440 11.230 9.319 1.00 92.38 106 ALA A C 1
ATOM 780 O O . ALA A 1 106 ? -4.243 11.527 9.221 1.00 92.38 106 ALA A O 1
ATOM 781 N N . THR A 1 107 ? -5.887 10.421 10.274 1.00 94.50 107 THR A N 1
ATOM 782 C CA . THR A 1 107 ? -4.999 9.724 11.207 1.00 94.50 107 THR A CA 1
ATOM 783 C C . THR A 1 107 ? -5.163 8.227 11.010 1.00 94.50 107 THR A C 1
ATOM 785 O O . THR A 1 107 ? -6.262 7.709 11.134 1.00 94.50 107 THR A O 1
ATOM 788 N N . CYS A 1 108 ? -4.067 7.527 10.723 1.00 96.94 108 CYS A N 1
ATOM 789 C CA . CYS A 1 108 ? -4.067 6.090 10.482 1.00 96.94 108 CYS A CA 1
ATOM 790 C C . CYS A 1 108 ? -3.167 5.372 11.494 1.00 96.94 108 CYS A C 1
ATOM 792 O O . CYS A 1 108 ? -1.944 5.392 11.376 1.00 96.94 108 CYS A O 1
ATOM 794 N N . LEU A 1 109 ? -3.767 4.767 12.515 1.00 96.56 109 LEU A N 1
ATOM 795 C CA . LEU A 1 109 ? -3.061 4.122 13.621 1.00 96.56 109 LEU A CA 1
ATOM 796 C C . LEU A 1 109 ? -3.340 2.615 13.630 1.00 96.56 109 LEU A C 1
ATOM 798 O O . LEU A 1 109 ? -4.450 2.180 13.320 1.00 96.56 109 LEU A O 1
ATOM 802 N N . ASP A 1 110 ? -2.333 1.822 13.983 1.00 96.56 110 ASP A N 1
ATOM 803 C CA . ASP A 1 110 ? -2.457 0.389 14.280 1.00 96.56 110 ASP A CA 1
ATOM 804 C C . ASP A 1 110 ? -3.139 -0.427 13.177 1.00 96.56 110 ASP A C 1
ATOM 806 O O . ASP A 1 110 ? -2.569 -0.619 12.102 1.00 96.56 110 ASP A O 1
ATOM 810 N N . ALA A 1 111 ? -4.366 -0.905 13.421 1.00 97.94 111 ALA A N 1
ATOM 811 C CA . ALA A 1 111 ? -5.174 -1.656 12.469 1.00 97.94 111 ALA A CA 1
ATOM 812 C C . ALA A 1 111 ? -5.261 -0.940 11.112 1.00 97.94 111 ALA A C 1
ATOM 814 O O . ALA A 1 111 ? -5.114 -1.574 10.064 1.00 97.94 111 ALA A O 1
ATOM 815 N N . CYS A 1 112 ? -5.403 0.388 11.124 1.00 98.50 112 CYS A N 1
ATOM 816 C CA . CYS A 1 112 ? -5.398 1.201 9.916 1.00 98.50 112 CYS A CA 1
ATOM 817 C C . CYS A 1 112 ? -4.055 1.137 9.188 1.00 98.50 112 CYS A C 1
ATOM 819 O O . CYS A 1 112 ? -4.016 0.919 7.976 1.00 98.50 112 CYS A O 1
ATOM 821 N N . ALA A 1 113 ? -2.948 1.293 9.917 1.00 98.00 113 ALA A N 1
ATOM 822 C CA . ALA A 1 113 ? -1.614 1.264 9.332 1.00 98.00 113 ALA A CA 1
ATOM 823 C C . ALA A 1 113 ? -1.313 -0.111 8.718 1.00 98.00 113 ALA A C 1
ATOM 825 O O . ALA A 1 113 ? -0.781 -0.197 7.610 1.00 98.00 113 ALA A O 1
ATOM 826 N N . TYR A 1 114 ? -1.736 -1.196 9.371 1.00 98.38 114 TYR A N 1
ATOM 827 C CA . TYR A 1 114 ? -1.641 -2.539 8.807 1.00 98.38 114 TYR A CA 1
ATOM 828 C C . TYR A 1 114 ? -2.525 -2.719 7.567 1.00 98.38 114 TYR A C 1
ATOM 830 O O . TYR A 1 114 ? -2.046 -3.280 6.579 1.00 98.38 114 TYR A O 1
ATOM 838 N N . ALA A 1 115 ? -3.751 -2.189 7.546 1.00 98.81 115 ALA A N 1
ATOM 839 C CA . ALA A 1 115 ? -4.603 -2.205 6.356 1.00 98.81 115 ALA A CA 1
ATOM 840 C C . ALA A 1 115 ? -3.979 -1.416 5.187 1.00 98.81 115 ALA A C 1
ATOM 842 O O . ALA A 1 115 ? -3.952 -1.903 4.054 1.00 98.81 115 ALA A O 1
ATOM 843 N N . TYR A 1 116 ? -3.389 -0.247 5.465 1.00 98.75 116 TYR A N 1
ATOM 844 C CA . TYR A 1 116 ? -2.674 0.583 4.489 1.00 98.75 116 TYR A CA 1
ATOM 845 C C . TYR A 1 116 ? -1.560 -0.191 3.769 1.00 98.75 116 TYR A C 1
ATOM 847 O O . TYR A 1 116 ? -1.419 -0.082 2.548 1.00 98.75 116 TYR A O 1
ATOM 855 N N . LEU A 1 117 ? -0.799 -1.028 4.481 1.00 98.38 117 LEU A N 1
ATOM 856 C CA . LEU A 1 117 ? 0.266 -1.840 3.876 1.00 98.38 117 LEU A CA 1
ATOM 857 C C . LEU A 1 117 ? -0.254 -2.829 2.815 1.00 98.38 117 LEU A C 1
ATOM 859 O O . LEU A 1 117 ? 0.494 -3.212 1.913 1.00 98.38 117 LEU A O 1
ATOM 863 N N . GLY A 1 118 ? -1.538 -3.191 2.871 1.00 98.44 118 GLY A N 1
ATOM 864 C CA . GLY A 1 118 ? -2.195 -4.086 1.920 1.00 98.44 118 GLY A CA 1
ATOM 865 C C . GLY A 1 118 ? -2.222 -3.591 0.474 1.00 98.44 118 GLY A C 1
ATOM 866 O O . GLY A 1 118 ? -2.228 -4.400 -0.458 1.00 98.44 118 GLY A O 1
ATOM 867 N N . GLY A 1 119 ? -2.166 -2.273 0.257 1.00 98.31 119 GLY A N 1
ATOM 868 C CA . GLY A 1 119 ? -2.227 -1.679 -1.078 1.00 98.31 119 GLY A CA 1
ATOM 869 C C . GLY A 1 119 ? -1.139 -2.199 -2.024 1.00 98.31 119 GLY A C 1
ATOM 870 O O . GLY A 1 119 ? 0.012 -2.414 -1.620 1.00 98.31 119 GLY A O 1
ATOM 871 N N . VAL A 1 120 ? -1.502 -2.401 -3.295 1.00 96.94 120 VAL A N 1
ATOM 872 C CA . VAL A 1 120 ? -0.552 -2.674 -4.389 1.00 96.94 120 VAL A CA 1
ATOM 873 C C . VAL A 1 120 ? 0.304 -1.439 -4.621 1.00 96.94 120 VAL A C 1
ATOM 875 O O . VAL A 1 120 ? 1.534 -1.505 -4.565 1.00 96.94 120 VAL A O 1
ATOM 878 N N . TYR A 1 121 ? -0.360 -0.303 -4.818 1.00 96.88 121 TYR A N 1
ATOM 879 C CA . TYR A 1 121 ? 0.259 1.005 -4.733 1.00 96.88 121 TYR A CA 1
ATOM 880 C C . TYR A 1 121 ? -0.104 1.652 -3.396 1.00 96.88 121 TYR A C 1
ATOM 882 O O . TYR A 1 121 ? -1.238 1.533 -2.930 1.00 96.88 121 TYR A O 1
ATOM 890 N N . ARG A 1 122 ? 0.880 2.298 -2.773 1.00 97.62 122 ARG A N 1
ATOM 891 C CA . ARG A 1 122 ? 0.773 2.902 -1.441 1.00 97.62 122 ARG A CA 1
ATOM 892 C C . ARG A 1 122 ? 1.305 4.320 -1.512 1.00 97.62 122 ARG A C 1
ATOM 894 O O . ARG A 1 122 ? 2.482 4.504 -1.838 1.00 97.62 122 ARG A O 1
ATOM 901 N N . TRP A 1 123 ? 0.447 5.300 -1.261 1.00 96.69 123 TRP A N 1
ATOM 902 C CA . TRP A 1 123 ? 0.810 6.711 -1.337 1.00 96.69 123 TRP A CA 1
ATOM 903 C C . TRP A 1 123 ? 1.301 7.185 0.018 1.00 96.69 123 TRP A C 1
ATOM 905 O O . TRP A 1 123 ? 0.651 6.934 1.034 1.00 96.69 123 TRP A O 1
ATOM 915 N N . SER A 1 124 ? 2.458 7.843 0.043 1.00 95.56 124 SER A N 1
ATOM 916 C CA . SER A 1 124 ? 2.936 8.529 1.239 1.00 95.56 124 SER A CA 1
ATOM 917 C C . SER A 1 124 ? 1.872 9.524 1.720 1.00 95.56 124 SER A C 1
ATOM 919 O O . SER A 1 124 ? 1.263 10.196 0.881 1.00 95.56 124 SER A O 1
ATOM 921 N N . PRO A 1 125 ? 1.662 9.653 3.042 1.00 94.06 125 PRO A N 1
ATOM 922 C CA . PRO A 1 125 ? 0.815 10.700 3.595 1.00 94.06 125 PRO A CA 1
ATOM 923 C C . PRO A 1 125 ? 1.254 12.083 3.105 1.00 94.06 125 PRO A C 1
ATOM 925 O O . PRO A 1 125 ? 2.440 12.323 2.861 1.00 94.06 125 PRO A O 1
ATOM 928 N N . SER A 1 126 ? 0.288 12.987 2.963 1.00 86.88 126 SER A N 1
ATOM 929 C CA . SER A 1 126 ? 0.507 14.346 2.467 1.00 86.88 126 SER A CA 1
ATOM 930 C C . SER A 1 126 ? -0.098 15.375 3.418 1.00 86.88 126 SER A C 1
ATOM 932 O O . SER A 1 126 ? -1.011 15.065 4.182 1.00 86.88 126 SER A O 1
ATOM 934 N N . GLY A 1 127 ? 0.397 16.614 3.374 1.00 88.31 127 GLY A N 1
ATOM 935 C CA . GLY A 1 127 ? -0.085 17.671 4.261 1.00 88.31 127 GLY A CA 1
ATOM 936 C C . GLY A 1 127 ? 0.116 17.307 5.733 1.00 88.31 127 GLY A C 1
ATOM 937 O O . GLY A 1 127 ? 1.235 17.029 6.151 1.00 88.31 127 GLY A O 1
ATOM 938 N N . ALA A 1 128 ? -0.971 17.328 6.506 1.00 90.06 128 ALA A N 1
ATOM 939 C CA . ALA A 1 128 ? -0.965 17.020 7.937 1.00 90.06 128 ALA A CA 1
ATOM 940 C C . ALA A 1 128 ? -1.431 15.585 8.263 1.00 90.06 128 ALA A C 1
ATOM 942 O O . ALA A 1 128 ? -1.576 15.249 9.441 1.00 90.06 128 ALA A O 1
ATOM 943 N N . ASP A 1 129 ? -1.671 14.748 7.248 1.00 93.12 129 ASP A N 1
ATOM 944 C CA . ASP A 1 129 ? -2.036 13.345 7.444 1.00 93.12 129 ASP A CA 1
ATOM 945 C C . ASP A 1 129 ? -0.883 12.572 8.091 1.00 93.12 129 ASP A C 1
ATOM 947 O O . ASP A 1 129 ? 0.293 12.795 7.789 1.00 93.12 129 ASP A O 1
ATOM 951 N N . ARG A 1 130 ? -1.213 11.620 8.963 1.00 94.31 130 ARG A N 1
ATOM 952 C CA . ARG A 1 130 ? -0.212 10.874 9.737 1.00 94.31 130 ARG A CA 1
ATOM 953 C C . ARG A 1 130 ? -0.566 9.405 9.877 1.00 94.31 130 ARG A C 1
ATOM 955 O O . ARG A 1 130 ? -1.725 9.038 10.058 1.00 94.31 130 ARG A O 1
ATOM 962 N N . ILE A 1 131 ? 0.469 8.578 9.844 1.00 97.12 131 ILE A N 1
ATOM 963 C CA . ILE A 1 131 ? 0.392 7.127 9.991 1.00 97.12 131 ILE A CA 1
ATOM 964 C C . ILE A 1 131 ? 1.407 6.663 11.032 1.00 97.12 131 ILE A C 1
ATOM 966 O O . ILE A 1 131 ? 2.512 7.206 11.099 1.00 97.12 131 ILE A O 1
ATOM 970 N N . GLY A 1 132 ? 1.035 5.697 11.864 1.00 96.38 132 GLY A N 1
ATOM 971 C CA . GLY A 1 132 ? 1.899 5.216 12.937 1.00 96.38 132 GLY A CA 1
ATOM 972 C C . GLY A 1 132 ? 1.418 3.914 13.557 1.00 96.38 132 GLY A C 1
ATOM 973 O O . GLY A 1 132 ? 0.367 3.385 13.195 1.00 96.38 132 GLY A O 1
ATOM 974 N N . LEU A 1 133 ? 2.203 3.415 14.506 1.00 96.25 133 LEU A N 1
ATOM 975 C CA . LEU A 1 133 ? 1.877 2.247 15.321 1.00 96.25 133 LEU A CA 1
ATOM 976 C C . LEU A 1 133 ? 2.104 2.575 16.793 1.00 96.25 133 LEU A C 1
ATOM 978 O O . LEU A 1 133 ? 3.119 3.191 17.133 1.00 96.25 133 LEU A O 1
ATOM 982 N N . HIS A 1 134 ? 1.210 2.126 17.668 1.00 94.50 134 HIS A N 1
ATOM 983 C CA . HIS A 1 134 ? 1.537 2.028 19.081 1.00 94.50 134 HIS A CA 1
ATOM 984 C C . HIS A 1 134 ? 2.710 1.070 19.290 1.00 94.50 134 HIS A C 1
ATOM 986 O O . HIS A 1 134 ? 2.932 0.112 18.545 1.00 94.50 134 HIS A O 1
ATOM 992 N N . GLU A 1 135 ? 3.489 1.346 20.328 1.00 91.81 135 GLU A N 1
ATOM 993 C CA . GLU A 1 135 ? 4.772 0.701 20.568 1.00 91.81 135 GLU A CA 1
ATOM 994 C C . GLU A 1 135 ? 4.683 -0.827 20.741 1.00 91.81 135 GLU A C 1
ATOM 996 O O . GLU A 1 135 ? 5.647 -1.538 20.466 1.00 91.81 135 GLU A O 1
ATOM 1001 N N . ASN A 1 136 ? 3.546 -1.342 21.206 1.00 92.12 136 ASN A N 1
ATOM 1002 C CA . ASN A 1 136 ? 3.270 -2.766 21.420 1.00 92.12 136 ASN A CA 1
ATOM 1003 C C . ASN A 1 136 ? 2.946 -3.520 20.120 1.00 92.12 136 ASN A C 1
ATOM 1005 O O . ASN A 1 136 ? 2.883 -4.748 20.117 1.00 92.12 136 ASN A O 1
ATOM 1009 N N . LEU A 1 137 ? 2.740 -2.784 19.031 1.00 93.94 137 LEU A N 1
ATOM 1010 C CA . LEU A 1 137 ? 2.448 -3.296 17.697 1.00 93.94 137 LEU A CA 1
ATOM 1011 C C . LEU A 1 137 ? 3.629 -3.120 16.747 1.00 93.94 137 LEU A C 1
ATOM 1013 O O . LEU A 1 137 ? 3.510 -3.382 15.553 1.00 93.94 137 LEU A O 1
ATOM 1017 N N . LEU A 1 138 ? 4.780 -2.682 17.255 1.00 92.38 138 LEU A N 1
ATOM 1018 C CA . LEU A 1 138 ? 5.982 -2.600 16.449 1.00 92.38 138 LEU A CA 1
ATOM 1019 C C . LEU A 1 138 ? 6.508 -4.008 16.105 1.00 92.38 138 LEU A C 1
ATOM 1021 O O . LEU A 1 138 ? 6.604 -4.877 16.977 1.00 92.38 138 LEU A O 1
ATOM 1025 N N . PRO A 1 139 ? 6.877 -4.257 14.836 1.00 90.00 139 PRO A N 1
ATOM 1026 C CA . PRO A 1 139 ? 7.279 -5.580 14.363 1.00 90.00 139 PRO A CA 1
ATOM 1027 C C . PRO A 1 139 ? 8.664 -6.021 14.860 1.00 90.00 139 PRO A C 1
ATOM 1029 O O . PRO A 1 139 ? 9.035 -7.173 14.660 1.00 90.00 139 PRO A O 1
ATOM 1032 N N . ASP A 1 140 ? 9.457 -5.135 15.458 1.00 89.00 140 ASP A N 1
ATOM 1033 C CA . ASP A 1 140 ? 10.783 -5.412 16.026 1.00 89.00 140 ASP A CA 1
ATOM 1034 C C . ASP A 1 140 ? 10.731 -5.838 17.503 1.00 89.00 140 ASP A C 1
ATOM 1036 O O . ASP A 1 140 ? 11.752 -6.235 18.069 1.00 89.00 140 ASP A O 1
ATOM 1040 N N . ARG A 1 141 ? 9.542 -5.841 18.118 1.00 87.50 141 ARG A N 1
ATOM 1041 C CA . ARG A 1 141 ? 9.346 -6.378 19.465 1.00 87.50 141 ARG A CA 1
ATOM 1042 C C . ARG A 1 141 ? 9.681 -7.870 19.532 1.00 87.50 141 ARG A C 1
ATOM 1044 O O . ARG A 1 141 ? 9.490 -8.637 18.583 1.00 87.50 141 ARG A O 1
ATOM 1051 N N . THR A 1 142 ? 10.169 -8.282 20.698 1.00 86.12 142 THR A N 1
ATOM 1052 C CA . THR A 1 142 ? 10.515 -9.676 21.014 1.00 86.12 142 THR A CA 1
ATOM 1053 C C . THR A 1 142 ? 9.410 -10.393 21.783 1.00 86.12 142 THR A C 1
ATOM 1055 O O . THR A 1 142 ? 9.316 -11.615 21.707 1.00 86.12 142 THR A O 1
ATOM 1058 N N . THR A 1 143 ? 8.554 -9.649 22.485 1.00 88.19 143 THR A N 1
ATOM 1059 C CA . THR A 1 143 ? 7.442 -10.177 23.278 1.00 88.19 143 THR A CA 1
ATOM 1060 C C . THR A 1 143 ? 6.098 -9.808 22.659 1.00 88.19 143 THR A C 1
ATOM 1062 O O . THR A 1 143 ? 5.932 -8.743 22.063 1.00 88.19 143 THR A O 1
ATOM 1065 N N . THR A 1 144 ? 5.128 -10.708 22.795 1.00 91.50 144 THR A N 1
ATOM 1066 C CA . THR A 1 144 ? 3.739 -10.466 22.395 1.00 91.50 144 THR A CA 1
ATOM 1067 C C . THR A 1 144 ? 3.024 -9.709 23.506 1.00 91.50 144 THR A C 1
ATOM 1069 O O . THR A 1 144 ? 3.078 -10.125 24.664 1.00 91.50 144 THR A O 1
ATOM 1072 N N . ALA A 1 145 ? 2.343 -8.615 23.169 1.00 89.25 145 ALA A N 1
ATOM 1073 C CA . ALA A 1 145 ? 1.490 -7.922 24.125 1.00 89.25 145 ALA A CA 1
ATOM 1074 C C . ALA A 1 145 ? 0.129 -8.638 24.247 1.00 89.25 145 ALA A C 1
ATOM 1076 O O . ALA A 1 145 ? -0.342 -9.244 23.280 1.00 89.25 145 ALA A O 1
ATOM 1077 N N . PRO A 1 146 ? -0.535 -8.586 25.415 1.00 87.88 146 PRO A N 1
ATOM 1078 C CA . PRO A 1 146 ? -1.866 -9.162 25.573 1.00 87.88 146 PRO A CA 1
ATOM 1079 C C . PRO A 1 146 ? -2.846 -8.621 24.526 1.00 87.88 146 PRO A C 1
ATOM 1081 O O . PRO A 1 146 ? -2.931 -7.413 24.312 1.00 87.88 146 PRO A O 1
ATOM 1084 N N . GLY A 1 147 ? -3.583 -9.519 23.869 1.00 85.38 147 GLY A N 1
ATOM 1085 C CA . GLY A 1 147 ? -4.578 -9.149 22.858 1.00 85.38 147 GLY A CA 1
ATOM 1086 C C . GLY A 1 147 ? -4.007 -8.664 21.519 1.00 85.38 147 GLY A C 1
ATOM 1087 O O . GLY A 1 147 ? -4.786 -8.255 20.661 1.00 85.38 147 GLY A O 1
ATOM 1088 N N . THR A 1 148 ? -2.686 -8.718 21.302 1.00 89.38 148 THR A N 1
ATOM 1089 C CA . THR A 1 148 ? -2.068 -8.366 20.015 1.00 89.38 148 THR A CA 1
ATOM 1090 C C . THR A 1 148 ? -1.518 -9.596 19.285 1.00 89.38 148 THR A C 1
ATOM 1092 O O . THR A 1 148 ? -1.188 -10.605 19.915 1.00 89.38 148 THR A O 1
ATOM 1095 N N . PRO A 1 149 ? -1.412 -9.557 17.943 1.00 93.06 149 PRO A N 1
ATOM 1096 C CA . PRO A 1 149 ? -0.735 -10.615 17.203 1.00 93.06 149 PRO A CA 1
ATOM 1097 C C . PRO A 1 149 ? 0.753 -10.710 17.589 1.00 93.06 149 PRO A C 1
ATOM 1099 O O . PRO A 1 149 ? 1.386 -9.676 17.821 1.00 93.06 149 PRO A O 1
ATOM 1102 N N . PRO A 1 150 ? 1.354 -11.915 17.594 1.00 94.62 150 PRO A N 1
ATOM 1103 C CA . PRO A 1 150 ? 2.778 -12.080 17.859 1.00 94.62 150 PRO A CA 1
ATOM 1104 C C . PRO A 1 150 ? 3.654 -11.260 16.897 1.00 94.62 150 PRO A C 1
ATOM 1106 O O . PRO A 1 150 ? 3.351 -11.209 15.700 1.00 94.62 150 PRO A O 1
ATOM 1109 N N . PRO A 1 151 ? 4.798 -10.705 17.343 1.00 93.38 151 PRO A N 1
ATOM 1110 C CA . PRO A 1 151 ? 5.669 -9.900 16.483 1.00 93.38 151 PRO A CA 1
ATOM 1111 C C . PRO A 1 151 ? 6.127 -10.611 15.203 1.00 93.38 151 PRO A C 1
ATOM 1113 O O . PRO A 1 151 ? 6.261 -9.983 14.154 1.00 93.38 151 PRO A O 1
ATOM 1116 N N . GLN A 1 152 ? 6.317 -11.936 15.252 1.00 93.75 152 GLN A N 1
ATOM 1117 C CA . GLN A 1 152 ? 6.641 -12.720 14.059 1.00 93.75 152 GLN A CA 1
ATOM 1118 C C . GLN A 1 152 ? 5.515 -12.669 13.019 1.00 93.75 152 GLN A C 1
ATOM 1120 O O . GLN A 1 152 ? 5.785 -12.412 11.851 1.00 93.75 152 GLN A O 1
ATOM 1125 N N . GLN A 1 153 ? 4.258 -12.802 13.446 1.00 95.81 153 GLN A N 1
ATOM 1126 C CA . GLN A 1 153 ? 3.103 -12.687 12.557 1.00 95.81 153 GLN A CA 1
ATOM 1127 C C . GLN A 1 153 ? 3.009 -11.286 11.932 1.00 95.81 153 GLN A C 1
ATOM 1129 O O . GLN A 1 153 ? 2.666 -11.164 10.756 1.00 95.81 153 GLN A O 1
ATOM 1134 N N . LEU A 1 154 ? 3.345 -10.234 12.688 1.00 95.81 154 LEU A N 1
ATOM 1135 C CA . LEU A 1 154 ? 3.400 -8.864 12.169 1.00 95.81 154 LEU A CA 1
ATOM 1136 C C . LEU A 1 154 ? 4.476 -8.724 11.081 1.00 95.81 154 LEU A C 1
ATOM 1138 O O . LEU A 1 154 ? 4.204 -8.175 10.012 1.00 95.81 154 LEU A O 1
ATOM 1142 N N . ARG A 1 155 ? 5.681 -9.267 11.311 1.00 95.44 155 ARG A N 1
ATOM 1143 C CA . ARG A 1 155 ? 6.768 -9.283 10.315 1.00 95.44 155 ARG A CA 1
ATOM 1144 C C . ARG A 1 155 ? 6.389 -10.068 9.063 1.00 95.44 155 ARG A C 1
ATOM 1146 O O . ARG A 1 155 ? 6.606 -9.571 7.958 1.00 95.44 155 ARG A O 1
ATOM 1153 N N . ASP A 1 156 ? 5.796 -11.246 9.229 1.00 96.50 156 ASP A N 1
ATOM 1154 C CA . ASP A 1 156 ? 5.370 -12.105 8.122 1.00 96.50 156 ASP A CA 1
ATOM 1155 C C . ASP A 1 156 ? 4.282 -11.426 7.288 1.00 96.50 156 ASP A C 1
ATOM 1157 O O . ASP A 1 156 ? 4.337 -11.424 6.055 1.00 96.50 156 ASP A O 1
ATOM 1161 N N . TYR A 1 157 ? 3.328 -10.762 7.949 1.00 97.88 157 TYR A N 1
ATOM 1162 C CA . TYR A 1 157 ? 2.335 -9.940 7.274 1.00 97.88 157 TYR A CA 1
ATOM 1163 C C . TYR A 1 157 ? 2.998 -8.834 6.446 1.00 97.88 157 TYR A C 1
ATOM 1165 O O . TYR A 1 157 ? 2.744 -8.737 5.245 1.00 97.88 157 TYR A O 1
ATOM 1173 N N . MET A 1 158 ? 3.886 -8.034 7.042 1.00 96.62 158 MET A N 1
ATOM 1174 C CA . MET A 1 158 ? 4.568 -6.943 6.334 1.00 96.62 158 MET A CA 1
ATOM 1175 C C . MET A 1 158 ? 5.370 -7.458 5.137 1.00 96.62 158 MET A C 1
ATOM 1177 O O . MET A 1 158 ? 5.268 -6.896 4.043 1.00 96.62 158 MET A O 1
ATOM 1181 N N . ALA A 1 159 ? 6.086 -8.572 5.309 1.00 96.00 159 ALA A N 1
ATOM 1182 C CA . ALA A 1 159 ? 6.824 -9.228 4.238 1.00 96.00 159 ALA A CA 1
ATOM 1183 C C . ALA A 1 159 ? 5.893 -9.686 3.104 1.00 96.00 159 ALA A C 1
ATOM 1185 O O . ALA A 1 159 ? 6.175 -9.403 1.938 1.00 96.00 159 ALA A O 1
ATOM 1186 N N . SER A 1 160 ? 4.744 -10.293 3.426 1.00 96.88 160 SER A N 1
ATOM 1187 C CA . SER A 1 160 ? 3.725 -10.675 2.432 1.00 96.88 160 SER A CA 1
ATOM 1188 C C . SER A 1 160 ? 3.126 -9.465 1.696 1.00 96.88 160 SER A C 1
ATOM 1190 O O . SER A 1 160 ? 2.739 -9.556 0.529 1.00 96.88 160 SER A O 1
ATOM 1192 N N . MET A 1 161 ? 3.138 -8.292 2.336 1.00 97.50 161 MET A N 1
ATOM 1193 C CA . MET A 1 161 ? 2.754 -7.019 1.731 1.00 97.50 161 MET A CA 1
ATOM 1194 C C . MET A 1 161 ? 3.888 -6.338 0.949 1.00 97.50 161 MET A C 1
ATOM 1196 O O . MET A 1 161 ? 3.675 -5.289 0.334 1.00 97.50 161 MET A O 1
ATOM 1200 N N . GLY A 1 162 ? 5.066 -6.954 0.862 1.00 94.19 162 GLY A N 1
ATOM 1201 C CA . GLY A 1 162 ? 6.222 -6.408 0.154 1.00 94.19 162 GLY A CA 1
ATOM 1202 C C . GLY A 1 162 ? 6.925 -5.285 0.918 1.00 94.19 162 GLY A C 1
ATOM 1203 O O . GLY A 1 162 ? 7.621 -4.479 0.305 1.00 94.19 162 GLY A O 1
ATOM 1204 N N . VAL A 1 163 ? 6.739 -5.216 2.239 1.00 95.00 163 VAL A N 1
ATOM 1205 C CA . VAL A 1 163 ? 7.450 -4.299 3.132 1.00 95.00 163 VAL A CA 1
ATOM 1206 C C . VAL A 1 163 ? 8.456 -5.084 3.958 1.00 95.00 163 VAL A C 1
ATOM 1208 O O . VAL A 1 163 ? 8.108 -5.930 4.778 1.00 95.00 163 VAL A O 1
ATOM 1211 N N . ARG A 1 164 ? 9.740 -4.809 3.728 1.00 90.88 164 ARG A N 1
ATOM 1212 C CA . ARG A 1 164 ? 10.832 -5.500 4.416 1.00 90.88 164 ARG A CA 1
ATOM 1213 C C . ARG A 1 164 ? 11.032 -4.896 5.811 1.00 90.88 164 ARG A C 1
ATOM 1215 O O . ARG A 1 164 ? 11.169 -3.674 5.893 1.00 90.88 164 ARG A O 1
ATOM 1222 N N . PRO A 1 165 ? 11.158 -5.702 6.881 1.00 87.81 165 PRO A N 1
ATOM 1223 C CA . PRO A 1 165 ? 11.371 -5.186 8.238 1.00 87.81 165 PRO A CA 1
ATOM 1224 C C . PRO A 1 165 ? 12.564 -4.224 8.358 1.00 87.81 165 PRO A C 1
ATOM 1226 O O . PRO A 1 165 ? 12.450 -3.172 8.979 1.00 87.81 165 PRO A O 1
ATOM 1229 N N . VAL A 1 166 ? 13.678 -4.520 7.675 1.00 89.50 166 VAL A N 1
ATOM 1230 C CA . VAL A 1 166 ? 14.872 -3.651 7.656 1.00 89.50 166 VAL A CA 1
ATOM 1231 C C . VAL A 1 166 ? 14.600 -2.262 7.068 1.00 89.50 166 VAL A C 1
ATOM 1233 O O . VAL A 1 166 ? 15.189 -1.280 7.506 1.00 89.50 166 VAL A O 1
ATOM 1236 N N . TYR A 1 167 ? 13.698 -2.163 6.093 1.00 92.12 167 TYR A N 1
ATOM 1237 C CA . TYR A 1 167 ? 13.305 -0.883 5.511 1.00 92.12 167 TYR A CA 1
ATOM 1238 C C . TYR A 1 167 ? 12.294 -0.156 6.388 1.00 92.12 167 TYR A C 1
ATOM 1240 O O . TYR A 1 167 ? 12.365 1.060 6.540 1.00 92.12 167 TYR A O 1
ATOM 1248 N N . PHE A 1 168 ? 11.389 -0.901 7.018 1.00 92.38 168 PHE A N 1
ATOM 1249 C CA . PHE A 1 168 ? 10.442 -0.330 7.962 1.00 92.38 168 PHE A CA 1
ATOM 1250 C C . PHE A 1 168 ? 11.133 0.342 9.157 1.00 92.38 168 PHE A C 1
ATOM 1252 O O . PHE A 1 168 ? 10.739 1.440 9.544 1.00 92.38 168 PHE A O 1
ATOM 1259 N N . ALA A 1 169 ? 12.214 -0.250 9.673 1.00 90.50 169 ALA A N 1
ATOM 1260 C CA . ALA A 1 169 ? 13.019 0.338 10.746 1.00 90.50 169 ALA A CA 1
ATOM 1261 C C . ALA A 1 169 ? 13.566 1.741 10.405 1.00 90.50 169 ALA A C 1
ATOM 1263 O O . ALA A 1 169 ? 13.816 2.540 11.297 1.00 90.50 169 ALA A O 1
ATOM 1264 N N . GLN A 1 170 ? 13.724 2.067 9.117 1.00 92.50 170 GLN A N 1
ATOM 1265 C CA . GLN A 1 170 ? 14.173 3.390 8.669 1.00 92.50 170 GLN A CA 1
ATOM 1266 C C . GLN A 1 170 ? 13.045 4.425 8.645 1.00 92.50 170 GLN A C 1
ATOM 1268 O O . GLN A 1 170 ? 13.305 5.628 8.688 1.00 92.50 170 GLN A O 1
ATOM 1273 N N . VAL A 1 171 ? 11.802 3.957 8.538 1.00 91.62 171 VAL A N 1
ATOM 1274 C CA . VAL A 1 171 ? 10.589 4.774 8.450 1.00 91.62 171 VAL A CA 1
ATOM 1275 C C . VAL A 1 171 ? 10.003 5.044 9.830 1.00 91.62 171 VAL A C 1
ATOM 1277 O O . VAL A 1 171 ? 9.478 6.134 10.056 1.00 91.62 171 VAL A O 1
ATOM 1280 N N . SER A 1 172 ? 10.109 4.087 10.750 1.00 87.88 172 SER A N 1
ATOM 1281 C CA . SER A 1 172 ? 9.645 4.239 12.128 1.00 87.88 172 SER A CA 1
ATOM 1282 C C . SER A 1 172 ? 10.451 5.321 12.852 1.00 87.88 172 SER A C 1
ATOM 1284 O O . SER A 1 172 ? 11.672 5.217 12.965 1.00 87.88 172 SER A O 1
ATOM 1286 N N . GLN A 1 173 ? 9.785 6.373 13.334 1.00 85.69 173 GLN A N 1
ATOM 1287 C CA . GLN A 1 173 ? 10.421 7.366 14.201 1.00 85.69 173 GLN A CA 1
ATOM 1288 C C . GLN A 1 173 ? 10.524 6.845 15.639 1.00 85.69 173 GLN A C 1
ATOM 1290 O O . GLN A 1 173 ? 10.014 5.774 15.978 1.00 85.69 173 GLN A O 1
ATOM 1295 N N . LEU A 1 174 ? 11.187 7.634 16.487 1.00 84.44 174 LEU A N 1
ATOM 1296 C CA . LEU A 1 174 ? 11.189 7.418 17.927 1.00 84.44 174 LEU A CA 1
ATOM 1297 C C . LEU A 1 174 ? 9.752 7.376 18.456 1.00 84.44 174 LEU A C 1
ATOM 1299 O O . LEU A 1 174 ? 8.896 8.156 18.033 1.00 84.44 174 LEU A O 1
ATOM 1303 N N . VAL A 1 175 ? 9.513 6.464 19.396 1.00 87.50 175 VAL A N 1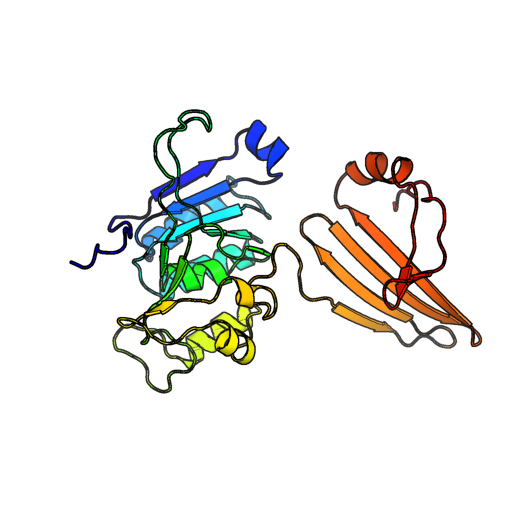
ATOM 1304 C CA . VAL A 1 175 ? 8.231 6.354 20.089 1.00 87.50 175 VAL A CA 1
ATOM 1305 C C . VAL A 1 175 ? 8.018 7.624 20.910 1.00 87.50 175 VAL A C 1
ATOM 1307 O O . VAL A 1 175 ? 8.765 7.903 21.844 1.00 87.50 175 VAL A O 1
ATOM 1310 N N . MET A 1 176 ? 6.981 8.382 20.569 1.00 84.94 176 MET A N 1
ATOM 1311 C CA . MET A 1 176 ? 6.561 9.587 21.276 1.00 84.94 176 MET A CA 1
ATOM 1312 C C . MET A 1 176 ? 5.154 9.361 21.815 1.00 84.94 176 MET A C 1
ATOM 1314 O O . MET A 1 176 ? 4.229 9.088 21.050 1.00 84.94 176 MET A O 1
ATOM 1318 N N . ASN A 1 177 ? 4.984 9.472 23.135 1.00 89.25 177 ASN A N 1
ATOM 1319 C CA . ASN A 1 177 ? 3.713 9.198 23.820 1.00 89.25 177 ASN A CA 1
ATOM 1320 C C . ASN A 1 177 ? 3.138 7.808 23.478 1.00 89.25 177 ASN A C 1
ATOM 1322 O O . ASN A 1 177 ? 1.952 7.676 23.189 1.00 89.25 177 ASN A O 1
ATOM 1326 N N . GLY A 1 178 ? 3.995 6.783 23.447 1.00 91.31 178 GLY A N 1
ATOM 1327 C CA . GLY A 1 178 ? 3.596 5.404 23.146 1.00 91.31 178 GLY A CA 1
ATOM 1328 C C . GLY A 1 178 ? 3.332 5.108 21.665 1.00 91.31 178 GLY A C 1
ATOM 1329 O O . GLY A 1 178 ? 2.978 3.977 21.345 1.00 91.31 178 GLY A O 1
ATOM 1330 N N . ILE A 1 179 ? 3.526 6.075 20.755 1.00 94.81 179 ILE A N 1
ATOM 1331 C CA . ILE A 1 179 ? 3.310 5.906 19.310 1.00 94.81 179 ILE A CA 1
ATOM 1332 C C . ILE A 1 179 ? 4.602 6.170 18.537 1.00 94.81 179 ILE A C 1
ATOM 1334 O O . ILE A 1 179 ? 5.215 7.230 18.661 1.00 94.81 179 ILE A O 1
ATOM 1338 N N . ALA A 1 180 ? 4.979 5.236 17.671 1.00 95.25 180 ALA A N 1
ATOM 1339 C CA . ALA A 1 180 ? 5.968 5.453 16.626 1.00 95.25 180 ALA A CA 1
ATOM 1340 C C . ALA A 1 180 ? 5.272 5.966 15.357 1.00 95.25 180 ALA A C 1
ATOM 1342 O O . ALA A 1 180 ? 4.727 5.196 14.558 1.00 95.25 180 ALA A O 1
ATOM 1343 N N . TRP A 1 181 ? 5.283 7.284 15.169 1.00 95.81 181 TRP A N 1
ATOM 1344 C CA . TRP A 1 181 ? 4.833 7.895 13.919 1.00 95.81 181 TRP A CA 1
ATOM 1345 C C . TRP A 1 181 ? 5.825 7.596 12.794 1.00 95.81 181 TRP A C 1
ATOM 1347 O O . TRP A 1 181 ? 7.032 7.493 13.009 1.00 95.81 181 TRP A O 1
ATOM 1357 N N . TRP A 1 182 ? 5.329 7.415 11.576 1.00 96.12 182 TRP A N 1
ATOM 1358 C CA . TRP A 1 182 ? 6.186 7.137 10.429 1.00 96.12 182 TRP A CA 1
ATOM 1359 C C . TRP A 1 182 ? 6.697 8.440 9.822 1.00 96.12 182 TRP A C 1
ATOM 1361 O O . TRP A 1 182 ? 5.954 9.405 9.648 1.00 96.12 182 TRP A O 1
ATOM 1371 N N . ASN A 1 183 ? 7.969 8.451 9.435 1.00 94.75 183 ASN A N 1
ATOM 1372 C CA . ASN A 1 183 ? 8.548 9.547 8.676 1.00 94.75 183 ASN A CA 1
ATOM 1373 C C . ASN A 1 183 ? 8.090 9.459 7.208 1.00 94.75 183 ASN A C 1
ATOM 1375 O O . ASN A 1 183 ? 8.561 8.606 6.450 1.00 94.75 183 ASN A O 1
ATOM 1379 N N . THR A 1 184 ? 7.190 10.359 6.806 1.00 91.62 184 THR A N 1
ATOM 1380 C CA . THR A 1 184 ? 6.562 10.398 5.474 1.00 91.62 184 THR A CA 1
ATOM 1381 C C . THR A 1 184 ? 7.570 10.567 4.334 1.00 91.62 184 THR A C 1
ATOM 1383 O O . THR A 1 184 ? 7.422 9.927 3.288 1.00 91.62 184 THR A O 1
ATOM 1386 N N . GLU A 1 185 ? 8.636 11.343 4.551 1.00 91.62 185 GLU A N 1
ATOM 1387 C CA . GLU A 1 185 ? 9.723 11.568 3.587 1.00 91.62 185 GLU A CA 1
ATOM 1388 C C . GLU A 1 185 ? 10.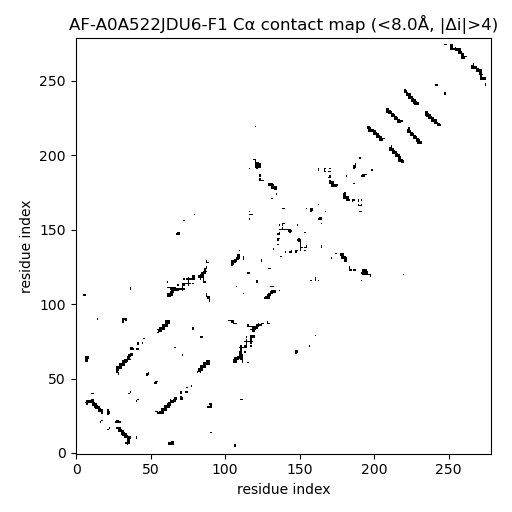540 10.295 3.348 1.00 91.62 185 GLU A C 1
ATOM 1390 O O . GLU A 1 185 ? 11.027 10.052 2.244 1.00 91.62 185 GLU A O 1
ATOM 1395 N N . LYS A 1 186 ? 10.653 9.442 4.370 1.00 95.12 186 LYS A N 1
ATOM 1396 C CA . LYS A 1 186 ? 11.381 8.171 4.301 1.00 95.12 186 LYS A CA 1
ATOM 1397 C C . LYS A 1 186 ? 10.543 7.019 3.749 1.00 95.12 186 LYS A C 1
ATOM 1399 O O . LYS A 1 186 ? 11.119 6.032 3.297 1.00 95.12 186 LYS A O 1
ATOM 1404 N N . MET A 1 187 ? 9.214 7.125 3.721 1.00 95.38 187 MET A N 1
ATOM 1405 C CA . MET A 1 187 ? 8.354 6.017 3.285 1.00 95.38 187 MET A CA 1
ATOM 1406 C C . MET A 1 187 ? 8.649 5.549 1.857 1.00 95.38 187 MET A C 1
ATOM 1408 O O . MET A 1 187 ? 8.731 4.343 1.631 1.00 95.38 187 MET A O 1
ATOM 1412 N N . ALA A 1 188 ? 8.820 6.473 0.906 1.00 93.06 188 ALA A N 1
ATOM 1413 C CA . ALA A 1 188 ? 9.088 6.125 -0.491 1.00 93.06 188 ALA A CA 1
ATOM 1414 C C . ALA A 1 188 ? 10.537 5.650 -0.739 1.00 93.06 188 ALA A C 1
ATOM 1416 O O . ALA A 1 188 ? 10.697 4.591 -1.348 1.00 93.06 188 ALA A O 1
ATOM 1417 N N . PRO A 1 189 ? 11.590 6.334 -0.237 1.00 92.38 189 PRO A N 1
ATOM 1418 C CA . PRO A 1 189 ? 12.972 5.847 -0.332 1.00 92.38 189 PRO A CA 1
ATOM 1419 C C . PRO A 1 189 ? 13.177 4.434 0.227 1.00 92.38 189 PRO A C 1
ATOM 1421 O O . PRO A 1 189 ? 13.997 3.680 -0.289 1.00 92.38 189 PRO A O 1
ATOM 1424 N N . TRP A 1 190 ? 12.403 4.061 1.249 1.00 94.38 190 TRP A N 1
ATOM 1425 C CA . TRP A 1 190 ? 12.469 2.751 1.897 1.00 94.38 190 TRP A CA 1
ATOM 1426 C C . TRP A 1 190 ? 11.328 1.805 1.484 1.00 94.38 190 TRP A C 1
ATOM 1428 O O . TRP A 1 190 ? 11.085 0.795 2.135 1.00 94.38 190 TRP A O 1
ATOM 1438 N N . LEU A 1 191 ? 10.629 2.085 0.379 1.00 92.81 191 LEU A N 1
ATOM 1439 C CA . LEU A 1 191 ? 9.630 1.195 -0.240 1.00 92.81 191 LEU A CA 1
ATOM 1440 C C . LEU A 1 191 ? 8.436 0.794 0.660 1.00 92.81 191 LEU A C 1
ATOM 1442 O O . LEU A 1 191 ? 7.658 -0.106 0.315 1.00 92.81 191 LEU A O 1
ATOM 1446 N N . VAL A 1 192 ? 8.251 1.469 1.799 1.00 95.31 192 VAL A N 1
ATOM 1447 C CA . VAL A 1 192 ? 7.054 1.329 2.640 1.00 95.31 192 VAL A CA 1
ATOM 1448 C C . VAL A 1 192 ? 5.869 1.979 1.931 1.00 95.31 192 VAL A C 1
ATOM 1450 O O . VAL A 1 192 ? 4.824 1.350 1.802 1.00 95.31 192 VAL A O 1
ATOM 1453 N N . ALA A 1 193 ? 6.063 3.175 1.374 1.00 96.75 193 ALA A N 1
ATOM 1454 C CA . ALA A 1 193 ? 5.245 3.708 0.289 1.00 96.75 193 ALA A CA 1
ATOM 1455 C C . ALA A 1 193 ? 5.942 3.444 -1.043 1.00 96.75 193 ALA A C 1
ATOM 1457 O O . ALA A 1 193 ? 7.158 3.279 -1.110 1.00 96.75 193 ALA A O 1
ATOM 1458 N N . ASN A 1 194 ? 5.171 3.426 -2.121 1.00 95.06 194 ASN A N 1
ATOM 1459 C CA . ASN A 1 194 ? 5.721 3.244 -3.459 1.00 95.06 194 ASN A CA 1
ATOM 1460 C C . ASN A 1 194 ? 5.174 4.263 -4.473 1.00 95.06 194 ASN A C 1
ATOM 1462 O O . ASN A 1 194 ? 5.618 4.280 -5.616 1.00 95.06 194 ASN A O 1
ATOM 1466 N N . ASN A 1 195 ? 4.245 5.134 -4.054 1.00 94.69 195 ASN A N 1
ATOM 1467 C CA . ASN A 1 195 ? 3.725 6.277 -4.811 1.00 94.69 195 ASN A CA 1
ATOM 1468 C C . ASN A 1 195 ? 3.355 5.937 -6.263 1.00 94.69 195 ASN A C 1
ATOM 1470 O O . ASN A 1 195 ? 3.617 6.705 -7.188 1.00 94.69 195 ASN A O 1
ATOM 1474 N N . GLY A 1 196 ? 2.763 4.757 -6.472 1.00 92.81 196 GLY A N 1
ATOM 1475 C CA . GLY A 1 196 ? 2.347 4.312 -7.799 1.00 92.81 196 GLY A CA 1
ATOM 1476 C C . GLY A 1 196 ? 3.438 3.626 -8.623 1.00 92.81 196 GLY A C 1
ATOM 1477 O O . GLY A 1 196 ? 3.224 3.428 -9.813 1.00 92.81 196 GLY A O 1
ATOM 1478 N N . ARG A 1 197 ? 4.586 3.258 -8.041 1.00 91.88 197 ARG A N 1
ATOM 1479 C CA . ARG A 1 197 ? 5.721 2.612 -8.719 1.00 91.88 197 ARG A CA 1
ATOM 1480 C C . ARG A 1 197 ? 6.129 1.338 -7.983 1.00 91.88 197 ARG A C 1
ATOM 1482 O O . ARG A 1 197 ? 6.628 1.411 -6.871 1.00 91.88 197 ARG A O 1
ATOM 1489 N N . LEU A 1 198 ? 5.952 0.165 -8.589 1.00 91.06 198 LEU A N 1
ATOM 1490 C CA . LEU A 1 198 ? 6.406 -1.089 -7.965 1.00 91.06 198 LEU A CA 1
ATOM 1491 C C . LEU A 1 198 ? 7.942 -1.192 -7.987 1.00 91.06 198 LEU A C 1
ATOM 1493 O O . LEU A 1 198 ? 8.580 -0.486 -8.762 1.00 91.06 198 LEU A O 1
ATOM 1497 N N . PRO A 1 199 ? 8.576 -2.053 -7.176 1.00 86.44 199 PRO A N 1
ATOM 1498 C CA . PRO A 1 199 ? 10.004 -2.315 -7.325 1.00 86.44 199 PRO A CA 1
ATOM 1499 C C . PRO A 1 199 ? 10.335 -2.786 -8.754 1.00 86.44 199 PRO A C 1
ATOM 1501 O O . PRO A 1 199 ? 9.578 -3.589 -9.310 1.00 86.44 199 PRO A O 1
ATOM 1504 N N . PRO A 1 200 ? 11.430 -2.302 -9.367 1.00 89.00 200 PRO A N 1
ATOM 1505 C CA . PRO A 1 200 ? 11.835 -2.766 -10.684 1.00 89.00 200 PRO A CA 1
ATOM 1506 C C . PRO A 1 200 ? 12.193 -4.253 -10.632 1.00 89.00 200 PRO A C 1
ATOM 1508 O O . PRO A 1 200 ? 12.807 -4.726 -9.674 1.00 89.00 200 PRO A O 1
ATOM 1511 N N . THR A 1 201 ? 11.827 -4.993 -11.673 1.00 92.12 201 THR A N 1
ATOM 1512 C CA . THR A 1 201 ? 12.175 -6.409 -11.820 1.00 92.12 201 THR A CA 1
ATOM 1513 C C . THR A 1 201 ? 13.200 -6.584 -12.929 1.00 92.12 201 THR A C 1
ATOM 1515 O O . THR A 1 201 ? 13.189 -5.863 -13.926 1.00 92.12 201 THR A O 1
ATOM 1518 N N . ALA A 1 202 ? 14.101 -7.547 -12.755 1.00 93.69 202 ALA A N 1
ATOM 1519 C CA . ALA A 1 202 ? 15.083 -7.931 -13.756 1.00 93.69 202 ALA A CA 1
ATOM 1520 C C . ALA A 1 202 ? 14.901 -9.413 -14.085 1.00 93.69 202 ALA A C 1
ATOM 1522 O O . ALA A 1 202 ? 14.805 -10.246 -13.185 1.00 93.69 202 ALA A O 1
ATOM 1523 N N . SER A 1 203 ? 14.862 -9.747 -15.370 1.00 93.75 203 SER A N 1
ATOM 1524 C CA . SER A 1 203 ? 14.874 -11.131 -15.842 1.00 93.75 203 SER A CA 1
ATOM 1525 C C . SER A 1 203 ? 15.989 -11.317 -16.856 1.00 93.75 203 SER A C 1
ATOM 1527 O O . SER A 1 203 ? 16.212 -10.466 -17.716 1.00 93.75 203 SER A O 1
ATOM 1529 N N . TYR A 1 204 ? 16.706 -12.428 -16.740 1.00 93.62 204 TYR A N 1
ATOM 1530 C CA . TYR A 1 204 ? 17.806 -12.763 -17.627 1.00 93.62 204 TYR A CA 1
ATOM 1531 C C . TYR A 1 204 ? 17.520 -14.090 -18.316 1.00 93.62 204 TYR A C 1
ATOM 1533 O O . TYR A 1 204 ? 17.243 -15.096 -17.663 1.00 93.62 204 TYR A O 1
ATOM 1541 N N . ARG A 1 205 ? 17.596 -14.091 -19.645 1.00 92.19 205 ARG A N 1
ATOM 1542 C CA . ARG A 1 205 ? 17.467 -15.284 -20.475 1.00 92.19 205 ARG A CA 1
ATOM 1543 C C . ARG A 1 205 ? 18.790 -15.533 -21.182 1.00 92.19 205 ARG A C 1
ATOM 1545 O O . ARG A 1 205 ? 19.218 -14.735 -22.016 1.00 92.19 205 ARG A O 1
ATOM 1552 N N . LYS A 1 206 ? 19.409 -16.673 -20.883 1.00 88.06 206 LYS A N 1
ATOM 1553 C CA . LYS A 1 206 ? 20.518 -17.202 -21.681 1.00 88.06 206 LYS A CA 1
ATOM 1554 C C . LYS A 1 206 ? 19.935 -17.763 -22.978 1.00 88.06 206 LYS A C 1
ATOM 1556 O O . LYS A 1 206 ? 19.154 -18.705 -22.930 1.00 88.06 206 LYS A O 1
ATOM 1561 N N . ALA A 1 207 ? 20.298 -17.182 -24.115 1.00 81.00 207 ALA A N 1
ATOM 1562 C CA . ALA A 1 207 ? 20.047 -17.756 -25.433 1.00 81.00 207 ALA A CA 1
ATOM 1563 C C . ALA A 1 207 ? 21.389 -17.828 -26.183 1.00 81.00 207 ALA A C 1
ATOM 1565 O O . ALA A 1 207 ? 22.156 -16.860 -26.102 1.00 81.00 207 ALA A O 1
ATOM 1566 N N . PRO A 1 208 ? 21.713 -18.944 -26.865 1.00 82.44 208 PRO A N 1
ATOM 1567 C CA . PRO A 1 208 ? 22.960 -19.075 -27.616 1.00 82.44 208 PRO A CA 1
ATOM 1568 C C . PRO A 1 208 ? 23.151 -17.907 -28.590 1.00 82.44 208 PRO A C 1
ATOM 1570 O O . PRO A 1 208 ? 22.270 -17.612 -29.392 1.00 82.44 208 PRO A O 1
ATOM 1573 N N . GLY A 1 209 ? 24.278 -17.200 -28.471 1.00 82.25 209 GLY A N 1
ATOM 1574 C CA . GLY A 1 209 ? 24.619 -16.050 -29.317 1.00 82.25 209 GLY A CA 1
ATOM 1575 C C . GLY A 1 209 ? 23.782 -14.778 -29.109 1.00 82.25 209 GLY A C 1
ATOM 1576 O O . GLY A 1 209 ? 24.074 -13.776 -29.757 1.00 82.25 209 GLY A O 1
ATOM 1577 N N . ALA A 1 210 ? 22.774 -14.793 -28.227 1.00 87.06 210 ALA A N 1
ATOM 1578 C CA . ALA A 1 210 ? 21.843 -13.680 -28.032 1.00 87.06 210 ALA A CA 1
ATOM 1579 C C . ALA A 1 210 ? 21.279 -13.571 -26.594 1.00 87.06 210 ALA A C 1
ATOM 1581 O O . ALA A 1 210 ? 20.057 -13.554 -26.429 1.00 87.06 210 ALA A O 1
ATOM 1582 N N . PRO A 1 211 ? 22.096 -13.524 -25.520 1.00 91.38 211 PRO A N 1
ATOM 1583 C CA . PRO A 1 211 ? 21.575 -13.344 -24.165 1.00 91.38 211 PRO A CA 1
ATOM 1584 C C . PRO A 1 211 ? 20.769 -12.044 -24.033 1.00 91.38 211 PRO A C 1
ATOM 1586 O O . PRO A 1 211 ? 21.150 -11.006 -24.582 1.00 91.38 211 PRO A O 1
ATOM 1589 N N . VAL A 1 212 ? 19.677 -12.105 -23.266 1.00 92.56 212 VAL A N 1
ATOM 1590 C CA . VAL A 1 212 ? 18.741 -10.989 -23.071 1.00 92.56 212 VAL A CA 1
ATOM 1591 C C . VAL A 1 212 ? 18.563 -10.700 -21.584 1.00 92.56 212 VAL A C 1
ATOM 1593 O O . VAL A 1 212 ? 18.177 -11.581 -20.817 1.00 92.56 212 VAL A O 1
ATOM 1596 N N . LEU A 1 213 ? 18.789 -9.451 -21.183 1.00 92.88 213 LEU A N 1
ATOM 1597 C CA . LEU A 1 213 ? 18.399 -8.897 -19.890 1.00 92.88 213 LEU A CA 1
ATOM 1598 C C . LEU A 1 213 ? 17.201 -7.970 -20.100 1.00 92.88 213 LEU A C 1
ATOM 1600 O O . LEU A 1 213 ? 17.258 -7.042 -20.901 1.00 92.88 213 LEU A O 1
ATOM 1604 N N . THR A 1 214 ? 16.121 -8.207 -19.368 1.00 92.94 214 THR A N 1
ATOM 1605 C CA . THR A 1 214 ? 14.911 -7.386 -19.403 1.00 92.94 214 THR A CA 1
ATOM 1606 C C . THR A 1 214 ? 14.676 -6.765 -18.036 1.00 92.94 214 THR A C 1
ATOM 1608 O O . THR A 1 214 ? 14.460 -7.484 -17.061 1.00 92.94 214 THR A O 1
ATOM 1611 N N . LEU A 1 215 ? 14.693 -5.438 -17.975 1.00 93.25 215 LEU A N 1
ATOM 1612 C CA . LEU A 1 215 ? 14.326 -4.645 -16.809 1.00 93.25 215 LEU A CA 1
ATOM 1613 C C . LEU A 1 215 ? 12.898 -4.133 -16.997 1.00 93.25 215 LEU A C 1
ATOM 1615 O O . LEU A 1 215 ? 12.584 -3.546 -18.032 1.00 93.25 215 LEU A O 1
ATOM 1619 N N . THR A 1 216 ? 12.037 -4.339 -16.008 1.00 92.69 216 THR A N 1
ATOM 1620 C CA . THR A 1 216 ? 10.645 -3.880 -16.040 1.00 92.69 216 THR A CA 1
ATOM 1621 C C . THR A 1 216 ? 10.365 -2.987 -14.849 1.00 92.69 216 THR A C 1
ATOM 1623 O O . THR A 1 216 ? 10.730 -3.296 -13.718 1.00 92.69 216 THR A O 1
ATOM 1626 N N . GLN A 1 217 ? 9.680 -1.882 -15.105 1.00 91.56 217 GLN A N 1
ATOM 1627 C CA . GLN A 1 217 ? 9.203 -0.955 -14.099 1.00 91.56 217 GLN A CA 1
ATOM 1628 C C . GLN A 1 217 ? 7.703 -0.759 -14.298 1.00 91.56 217 GLN A C 1
ATOM 1630 O O . GLN A 1 217 ? 7.269 -0.034 -15.192 1.00 91.56 217 GLN A O 1
ATOM 1635 N N . GLU A 1 218 ? 6.915 -1.394 -13.438 1.00 91.12 218 GLU A N 1
ATOM 1636 C CA . GLU A 1 218 ? 5.471 -1.181 -13.384 1.00 91.12 218 GLU A CA 1
ATOM 1637 C C . GLU A 1 218 ? 5.185 0.116 -12.621 1.00 91.12 218 GLU A C 1
ATOM 1639 O O . GLU A 1 218 ? 5.661 0.312 -11.496 1.00 91.12 218 GLU A O 1
ATOM 1644 N N . VAL A 1 219 ? 4.397 0.995 -13.227 1.00 89.19 219 VAL A N 1
ATOM 1645 C CA . VAL A 1 219 ? 3.788 2.155 -12.576 1.00 89.19 219 VAL A CA 1
ATOM 1646 C C . VAL A 1 219 ? 2.274 2.083 -12.748 1.00 89.19 219 VAL A C 1
ATOM 1648 O O . VAL A 1 219 ? 1.767 1.356 -13.597 1.00 89.19 219 VAL A O 1
ATOM 1651 N N . ARG A 1 220 ? 1.505 2.814 -11.947 1.00 87.12 220 ARG A N 1
ATOM 1652 C CA . ARG A 1 220 ? 0.043 2.771 -12.048 1.00 87.12 220 ARG A CA 1
ATOM 1653 C C . ARG A 1 220 ? -0.414 3.103 -13.481 1.00 87.12 220 ARG A C 1
ATOM 1655 O O . ARG A 1 220 ? -0.192 4.211 -13.966 1.00 87.12 220 ARG A O 1
ATOM 1662 N N . GLY A 1 221 ? -1.035 2.123 -14.145 1.00 80.94 221 GLY A N 1
ATOM 1663 C CA . GLY A 1 221 ? -1.559 2.217 -15.516 1.00 80.94 221 GLY A CA 1
ATOM 1664 C C . GLY A 1 221 ? -0.516 2.188 -16.641 1.00 80.94 221 GLY A C 1
ATOM 1665 O O . GLY A 1 221 ? -0.886 2.319 -17.804 1.00 80.94 221 GLY A O 1
ATOM 1666 N N . ASN A 1 222 ? 0.780 2.051 -16.339 1.00 83.06 222 ASN A N 1
ATOM 1667 C CA . ASN A 1 222 ? 1.815 2.019 -17.374 1.00 83.06 222 ASN A CA 1
ATOM 1668 C C . ASN A 1 222 ? 2.986 1.114 -16.989 1.00 83.06 222 ASN A C 1
ATOM 1670 O O . ASN A 1 222 ? 3.253 0.865 -15.819 1.00 83.06 222 ASN A O 1
ATOM 1674 N N . ARG A 1 223 ? 3.758 0.694 -17.983 1.00 87.19 223 ARG A N 1
ATOM 1675 C CA . ARG A 1 223 ? 4.920 -0.166 -17.799 1.00 87.19 223 ARG A CA 1
ATOM 1676 C C . ARG A 1 223 ? 6.081 0.328 -18.642 1.00 87.19 223 ARG A C 1
ATOM 1678 O O . ARG A 1 223 ? 5.965 0.420 -19.861 1.00 87.19 223 ARG A O 1
ATOM 1685 N N . SER A 1 224 ? 7.216 0.589 -18.008 1.00 86.69 224 SER A N 1
ATOM 1686 C CA . SER A 1 224 ? 8.472 0.836 -18.717 1.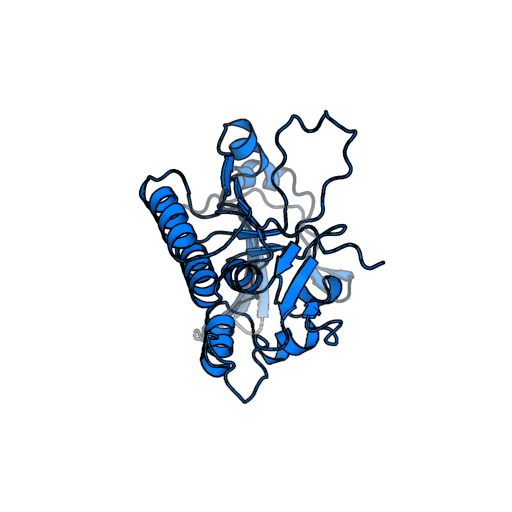00 86.69 224 SER A CA 1
ATOM 1687 C C . SER A 1 224 ? 9.268 -0.461 -18.811 1.00 86.69 224 SER A C 1
ATOM 1689 O O . SER A 1 224 ? 9.438 -1.163 -17.816 1.00 86.69 224 SER A O 1
ATOM 1691 N N . LEU A 1 225 ? 9.768 -0.770 -20.001 1.00 89.00 225 LEU A N 1
ATOM 1692 C CA . LEU A 1 225 ? 10.578 -1.946 -20.299 1.00 89.00 225 LEU A CA 1
ATOM 1693 C C . LEU A 1 225 ? 11.926 -1.489 -20.854 1.00 89.00 225 LEU A C 1
ATOM 1695 O O . LEU A 1 225 ? 11.953 -0.666 -21.766 1.00 89.00 225 LEU A O 1
ATOM 1699 N N . MET A 1 226 ? 13.028 -2.046 -20.366 1.00 89.06 226 MET A N 1
ATOM 1700 C CA . MET A 1 226 ? 14.342 -1.924 -20.996 1.00 89.06 226 MET A CA 1
ATOM 1701 C C . MET A 1 226 ? 14.877 -3.315 -21.315 1.00 89.06 226 MET A C 1
ATOM 1703 O O . MET A 1 226 ? 14.982 -4.158 -20.430 1.00 89.06 226 MET A O 1
ATOM 1707 N N . VAL A 1 227 ? 15.217 -3.554 -22.576 1.00 90.00 227 VAL A N 1
ATOM 1708 C CA . VAL A 1 227 ? 15.766 -4.821 -23.061 1.00 90.00 227 VAL A CA 1
ATOM 1709 C C . VAL A 1 227 ? 17.193 -4.578 -23.519 1.00 90.00 227 VAL A C 1
ATOM 1711 O O . VAL A 1 227 ? 17.417 -3.846 -24.483 1.00 90.00 227 VAL A O 1
ATOM 1714 N N . LEU A 1 228 ? 18.146 -5.188 -22.824 1.00 90.94 228 LEU A N 1
ATOM 1715 C CA . LEU A 1 228 ? 19.543 -5.258 -23.222 1.00 90.94 228 LEU A CA 1
ATOM 1716 C C . LEU A 1 228 ? 19.792 -6.626 -23.854 1.00 90.94 228 LEU A C 1
ATOM 1718 O O . LEU A 1 228 ? 19.581 -7.658 -23.220 1.00 90.94 228 LEU A O 1
ATOM 1722 N N . GLN A 1 229 ? 20.259 -6.630 -25.092 1.00 91.94 229 GLN A N 1
ATOM 1723 C CA . GLN A 1 229 ? 20.597 -7.842 -25.826 1.00 91.94 229 GLN A CA 1
ATOM 1724 C C . GLN A 1 229 ? 22.023 -7.727 -26.357 1.00 91.94 229 GLN A C 1
ATOM 1726 O O . GLN A 1 229 ? 22.431 -6.655 -26.798 1.00 91.94 229 GLN A O 1
ATOM 1731 N N . CYS A 1 230 ? 22.777 -8.822 -26.305 1.00 87.50 230 CYS A N 1
ATOM 1732 C CA . CYS A 1 230 ? 24.112 -8.901 -26.893 1.00 87.50 230 CYS A CA 1
ATOM 1733 C C . CYS A 1 230 ? 24.093 -9.913 -28.036 1.00 87.50 230 CYS A C 1
ATOM 1735 O O . CYS A 1 230 ? 23.840 -11.082 -27.782 1.00 87.50 230 CYS A O 1
ATOM 1737 N N . VAL A 1 231 ? 24.341 -9.481 -29.273 1.00 88.31 231 VAL A N 1
ATOM 1738 C CA . VAL A 1 231 ? 24.425 -10.366 -30.446 1.00 88.31 231 VAL A CA 1
ATOM 1739 C C . VAL A 1 231 ? 25.745 -10.120 -31.152 1.00 88.31 231 VAL A C 1
ATOM 1741 O O . VAL A 1 231 ? 26.055 -8.981 -31.501 1.00 88.31 231 VAL A O 1
ATOM 1744 N N . SER A 1 232 ? 26.531 -11.179 -31.354 1.00 86.75 232 SER A N 1
ATOM 1745 C CA . SER A 1 232 ? 27.827 -11.115 -32.051 1.00 86.75 232 SER A CA 1
ATOM 1746 C C . SER A 1 232 ? 28.753 -10.009 -31.513 1.00 86.75 232 SER A C 1
ATOM 1748 O O . SER A 1 232 ? 29.345 -9.252 -32.279 1.00 86.75 232 SER A O 1
ATOM 1750 N N . GLY A 1 233 ? 28.823 -9.863 -30.184 1.00 82.38 233 GLY A N 1
ATOM 1751 C CA . GLY A 1 233 ? 29.649 -8.853 -29.509 1.00 82.38 233 GLY A CA 1
ATOM 1752 C C . GLY A 1 233 ? 29.098 -7.422 -29.540 1.00 82.38 233 GLY A C 1
ATOM 1753 O O . GLY A 1 233 ? 29.732 -6.519 -29.000 1.00 82.38 233 GLY A O 1
ATOM 1754 N N . LYS A 1 234 ? 27.921 -7.190 -30.135 1.00 86.62 234 LYS A N 1
ATOM 1755 C CA . LYS A 1 234 ? 27.250 -5.883 -30.157 1.00 86.62 234 LYS A CA 1
ATOM 1756 C C . LYS A 1 234 ? 26.118 -5.846 -29.138 1.00 86.62 234 LYS A C 1
ATOM 1758 O O . LYS A 1 234 ? 25.263 -6.730 -29.127 1.00 86.62 234 LYS A O 1
ATOM 1763 N N . PHE A 1 235 ? 26.079 -4.791 -28.328 1.00 85.06 235 PHE A N 1
ATOM 1764 C CA . PHE A 1 235 ? 24.984 -4.537 -27.396 1.00 85.06 235 PHE A CA 1
ATOM 1765 C C . PHE A 1 235 ? 23.911 -3.664 -28.045 1.00 85.06 235 PHE A C 1
ATOM 1767 O O . PHE A 1 235 ? 24.208 -2.616 -28.616 1.00 85.06 235 PHE A O 1
ATOM 1774 N N . SER A 1 236 ? 22.653 -4.068 -27.909 1.00 86.25 236 SER A N 1
ATOM 1775 C CA . SER A 1 236 ? 21.493 -3.236 -28.211 1.00 86.25 236 SER A CA 1
ATOM 1776 C C . SER A 1 236 ? 20.687 -3.010 -26.941 1.00 86.25 236 SER A C 1
ATOM 1778 O O . SER A 1 236 ? 20.310 -3.976 -26.277 1.00 86.25 236 SER A O 1
ATOM 1780 N N . LEU A 1 237 ? 20.388 -1.749 -26.635 1.00 85.31 237 LEU A N 1
ATOM 1781 C CA . LEU A 1 237 ? 19.474 -1.359 -25.568 1.00 85.31 237 LEU A CA 1
ATOM 1782 C C . LEU A 1 237 ? 18.194 -0.795 -26.190 1.00 85.31 237 LEU A C 1
ATOM 1784 O O . LEU A 1 237 ? 18.235 0.182 -26.934 1.00 85.31 237 LEU A O 1
ATOM 1788 N N . THR A 1 238 ? 17.055 -1.406 -25.882 1.00 84.12 238 THR A N 1
ATOM 1789 C CA . THR A 1 238 ? 15.736 -0.947 -26.335 1.00 84.12 238 THR A CA 1
ATOM 1790 C C . THR A 1 238 ? 14.895 -0.561 -25.131 1.00 84.12 238 THR A C 1
ATOM 1792 O O . THR A 1 238 ? 14.648 -1.404 -24.275 1.00 84.12 238 THR A O 1
ATOM 1795 N N . ALA A 1 239 ? 14.411 0.679 -25.078 1.00 81.88 239 ALA A N 1
ATOM 1796 C CA . ALA A 1 239 ? 13.416 1.106 -24.100 1.00 81.88 239 ALA A CA 1
ATOM 1797 C C . ALA A 1 239 ? 12.029 1.165 -24.745 1.00 81.88 239 ALA A C 1
ATOM 1799 O O . ALA A 1 239 ? 11.881 1.624 -25.877 1.00 81.88 239 ALA A O 1
ATOM 1800 N N . ARG A 1 240 ? 11.009 0.705 -24.022 1.00 79.00 240 ARG A N 1
ATOM 1801 C CA . ARG A 1 240 ? 9.603 0.805 -24.419 1.00 79.00 240 ARG A CA 1
ATOM 1802 C C . ARG A 1 240 ? 8.790 1.345 -23.256 1.00 79.00 240 ARG A C 1
ATOM 1804 O O . ARG A 1 240 ? 9.024 0.975 -22.108 1.00 79.00 240 ARG A O 1
ATOM 1811 N N . TYR A 1 241 ? 7.816 2.182 -23.573 1.00 77.62 241 TYR A N 1
ATOM 1812 C CA . TYR A 1 241 ? 6.794 2.619 -22.638 1.00 77.62 241 TYR A CA 1
ATOM 1813 C C . TYR A 1 241 ? 5.458 2.062 -23.114 1.00 77.62 241 TYR A C 1
ATOM 1815 O O . TYR A 1 241 ? 4.999 2.388 -24.205 1.00 77.62 241 TYR A O 1
ATOM 1823 N N . VAL A 1 242 ? 4.879 1.168 -22.323 1.00 78.25 242 VAL A N 1
ATOM 1824 C CA . VAL A 1 242 ? 3.634 0.469 -22.631 1.00 78.25 242 VAL A CA 1
ATOM 1825 C C . VAL A 1 242 ? 2.541 1.073 -21.758 1.00 78.25 242 VAL A C 1
ATOM 1827 O O . VAL A 1 242 ? 2.671 1.090 -20.535 1.00 78.25 242 VAL A O 1
ATOM 1830 N N . GLN A 1 243 ? 1.470 1.574 -22.369 1.00 72.62 243 GLN A N 1
ATOM 1831 C CA . GLN A 1 243 ? 0.272 2.004 -21.643 1.00 72.62 243 GLN A CA 1
ATOM 1832 C C . GLN A 1 243 ? -0.825 0.955 -21.788 1.00 72.62 243 GLN A C 1
ATOM 1834 O O . GLN A 1 243 ? -0.940 0.334 -22.841 1.00 72.62 243 GLN A O 1
ATOM 1839 N N . SER A 1 244 ? -1.643 0.782 -20.752 1.00 64.62 244 SER A N 1
ATOM 1840 C CA . SER A 1 244 ? -2.753 -0.181 -20.754 1.00 64.62 244 SER A CA 1
ATOM 1841 C C . SER A 1 244 ? -4.007 0.291 -21.503 1.00 64.62 244 SER A C 1
ATOM 1843 O O . SER A 1 244 ? -4.952 -0.478 -21.638 1.00 64.62 244 SER A O 1
ATOM 1845 N N . ASP A 1 245 ? -4.040 1.541 -21.978 1.00 63.31 245 ASP A N 1
ATOM 1846 C CA . ASP A 1 245 ? -5.261 2.190 -22.469 1.00 63.31 245 ASP A CA 1
ATOM 1847 C C . ASP A 1 245 ? -5.059 2.750 -23.894 1.00 63.31 245 ASP A C 1
ATOM 1849 O O . ASP A 1 245 ? -3.934 3.048 -24.303 1.00 63.31 245 ASP A O 1
ATOM 1853 N N . SER A 1 246 ? -6.158 3.091 -24.586 1.00 59.00 246 SER A N 1
ATOM 1854 C CA . SER A 1 246 ? -6.187 3.827 -25.878 1.00 59.00 246 SER A CA 1
ATOM 1855 C C . SER A 1 246 ? -5.502 5.208 -25.863 1.00 59.00 246 SER A C 1
ATOM 1857 O O . SER A 1 246 ? -5.498 5.948 -26.845 1.00 59.00 246 SER A O 1
ATOM 1859 N N . SER A 1 247 ? -4.916 5.596 -24.729 1.00 61.34 247 SER A N 1
ATOM 1860 C CA . SER A 1 247 ? -4.113 6.809 -24.594 1.00 61.34 247 SER A CA 1
ATOM 1861 C C . SER A 1 247 ? -2.771 6.705 -25.320 1.00 61.34 247 SER A C 1
ATOM 1863 O O . SER A 1 247 ? -2.262 7.748 -25.728 1.00 61.34 247 SER A O 1
ATOM 1865 N N . ALA A 1 248 ? -2.247 5.493 -25.553 1.00 60.81 248 ALA A N 1
ATOM 1866 C CA . ALA A 1 248 ? -1.002 5.289 -26.296 1.00 60.81 248 ALA A CA 1
ATOM 1867 C C . ALA A 1 248 ? -1.066 5.903 -27.707 1.00 60.81 248 ALA A C 1
ATOM 1869 O O . ALA A 1 248 ? -0.144 6.606 -28.119 1.00 60.81 248 ALA A O 1
ATOM 1870 N N . GLU A 1 249 ? -2.193 5.731 -28.405 1.00 61.31 249 GLU A N 1
ATOM 1871 C CA . GLU A 1 249 ? -2.438 6.291 -29.742 1.00 61.31 249 GLU A CA 1
ATOM 1872 C C . GLU A 1 249 ? -2.485 7.824 -29.750 1.00 61.31 249 GLU A C 1
ATOM 1874 O O . GLU A 1 249 ? -2.100 8.455 -30.731 1.00 61.31 249 GLU A O 1
ATOM 1879 N N . ARG A 1 250 ? -2.903 8.445 -28.637 1.00 63.94 250 ARG A N 1
ATOM 1880 C CA . ARG A 1 250 ? -2.928 9.910 -28.476 1.00 63.94 250 ARG A CA 1
ATOM 1881 C C . ARG A 1 250 ? -1.583 10.489 -28.032 1.00 63.94 250 ARG A C 1
ATOM 1883 O O . ARG A 1 250 ? -1.266 11.626 -28.378 1.00 63.94 250 ARG A O 1
ATOM 1890 N N . LEU A 1 251 ? -0.822 9.750 -27.226 1.00 64.38 251 LEU A N 1
ATOM 1891 C CA . LEU A 1 251 ? 0.440 10.202 -26.630 1.00 64.38 251 LEU A CA 1
ATOM 1892 C C . LEU A 1 251 ? 1.630 10.029 -27.569 1.00 64.38 251 LEU A C 1
ATOM 1894 O O . LEU A 1 251 ? 2.470 10.923 -27.662 1.00 64.38 251 LEU A O 1
ATOM 1898 N N . ALA A 1 252 ? 1.694 8.917 -28.296 1.00 63.50 252 ALA A N 1
ATOM 1899 C CA . ALA A 1 252 ? 2.810 8.626 -29.184 1.00 63.50 252 ALA A CA 1
ATOM 1900 C C . ALA A 1 252 ? 3.045 9.698 -30.276 1.00 63.50 252 ALA A C 1
ATOM 1902 O O . ALA A 1 252 ? 4.185 10.142 -30.395 1.00 63.50 252 ALA A O 1
ATOM 1903 N N . PRO A 1 253 ? 2.034 10.228 -31.002 1.00 63.66 253 PRO A N 1
ATOM 1904 C CA . PRO A 1 253 ? 2.265 11.307 -31.972 1.00 63.66 253 PRO A CA 1
ATOM 1905 C C . PRO A 1 253 ? 2.628 12.655 -31.328 1.00 63.66 253 PRO A C 1
ATOM 1907 O O . PRO A 1 253 ? 3.133 13.539 -32.012 1.00 63.66 253 PRO A O 1
ATOM 1910 N N . ARG A 1 254 ? 2.389 12.823 -30.019 1.00 66.00 254 ARG A N 1
ATOM 1911 C CA . ARG A 1 254 ? 2.800 14.003 -29.235 1.00 66.00 254 ARG A CA 1
ATOM 1912 C C . ARG A 1 254 ? 4.175 13.844 -28.588 1.00 66.00 254 ARG A C 1
ATOM 1914 O O . ARG A 1 254 ? 4.686 14.793 -27.997 1.00 66.00 254 ARG A O 1
ATOM 1921 N N . THR A 1 255 ? 4.769 12.656 -28.667 1.00 67.44 255 THR A N 1
ATOM 1922 C CA . THR A 1 255 ? 6.086 12.395 -28.094 1.00 67.44 255 THR A CA 1
ATOM 1923 C C . THR A 1 255 ? 7.142 12.983 -29.019 1.00 67.44 255 THR A C 1
ATOM 1925 O O . THR A 1 255 ? 7.488 12.399 -30.040 1.00 67.44 255 THR A O 1
ATOM 1928 N N . MET A 1 256 ? 7.639 14.165 -28.661 1.00 61.50 256 MET A N 1
ATOM 1929 C CA . MET A 1 256 ? 8.622 14.887 -29.472 1.00 61.50 256 MET A CA 1
ATOM 1930 C C . MET A 1 256 ? 9.959 14.138 -29.537 1.00 61.50 256 MET A C 1
ATOM 1932 O O . MET A 1 2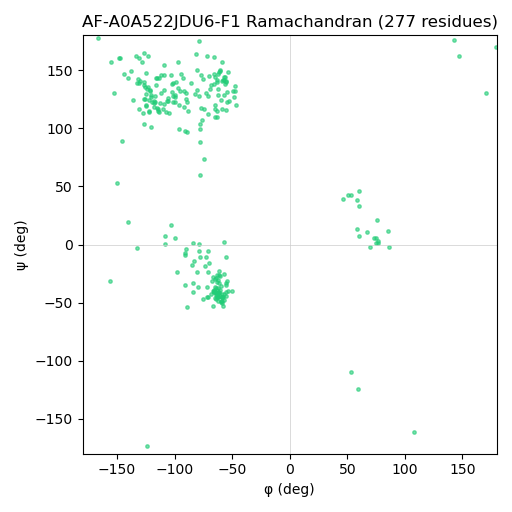56 ? 10.557 14.038 -30.606 1.00 61.50 256 MET A O 1
ATOM 1936 N N . TYR A 1 257 ? 10.398 13.561 -28.411 1.00 67.00 257 TYR A N 1
ATOM 1937 C CA . TYR A 1 257 ? 11.700 12.909 -28.295 1.00 67.00 257 TYR A CA 1
ATOM 1938 C C . TYR A 1 257 ? 11.659 11.682 -27.387 1.00 67.00 257 TYR A C 1
ATOM 1940 O O . TYR A 1 257 ? 10.948 11.660 -26.383 1.00 67.00 257 TYR A O 1
ATOM 1948 N N . ALA A 1 258 ? 12.476 10.689 -27.724 1.00 70.38 258 ALA A N 1
ATOM 1949 C CA . ALA A 1 258 ? 12.848 9.585 -26.853 1.00 70.38 258 ALA A CA 1
ATOM 1950 C C . ALA A 1 258 ? 14.378 9.529 -26.767 1.00 70.38 258 ALA A C 1
ATOM 1952 O O . ALA A 1 258 ? 15.063 9.554 -27.792 1.00 70.38 258 ALA A O 1
ATOM 1953 N N . TYR A 1 259 ? 14.907 9.476 -25.549 1.00 70.44 259 TYR A N 1
ATOM 1954 C CA . TYR A 1 259 ? 16.340 9.432 -25.278 1.00 70.44 259 TYR A CA 1
ATOM 1955 C C . TYR A 1 259 ? 16.614 8.625 -24.006 1.00 70.44 259 TYR A C 1
ATOM 1957 O O . TYR A 1 259 ? 15.724 8.421 -23.178 1.00 70.44 259 TYR A O 1
ATOM 1965 N N . PHE A 1 260 ? 17.851 8.163 -23.857 1.00 72.56 260 PHE A N 1
ATOM 1966 C CA . PHE A 1 260 ? 18.357 7.646 -22.587 1.00 72.56 260 PHE A CA 1
ATOM 1967 C C . PHE A 1 260 ? 19.078 8.760 -21.847 1.00 72.56 260 PHE A C 1
ATOM 1969 O O . PHE A 1 260 ? 19.723 9.577 -22.487 1.00 72.56 260 PHE A O 1
ATOM 1976 N N . GLU A 1 261 ? 19.029 8.782 -20.520 1.00 71.94 261 GLU A N 1
ATOM 1977 C CA . GLU A 1 261 ? 19.945 9.611 -19.735 1.00 71.94 261 GLU A CA 1
ATOM 1978 C C . GLU A 1 261 ? 20.914 8.729 -18.968 1.00 71.94 261 GLU A C 1
ATOM 1980 O O . GLU A 1 261 ? 20.508 7.802 -18.266 1.00 71.94 261 GLU A O 1
ATOM 1985 N N . VAL A 1 262 ? 22.201 9.046 -19.076 1.00 72.12 262 VAL A N 1
ATOM 1986 C CA . VAL A 1 262 ? 23.259 8.458 -18.253 1.00 72.12 262 VAL A CA 1
ATOM 1987 C C . VAL A 1 262 ? 23.999 9.614 -17.597 1.00 72.12 262 VAL A C 1
ATOM 1989 O O . VAL A 1 262 ? 24.478 10.510 -18.281 1.00 72.12 262 VAL A O 1
ATOM 1992 N N . GLY A 1 263 ? 24.024 9.658 -16.262 1.00 74.62 263 GLY A N 1
ATOM 1993 C CA . GLY A 1 263 ? 24.668 10.759 -15.535 1.00 74.62 263 GLY A CA 1
ATOM 1994 C C . GLY A 1 263 ? 24.074 12.144 -15.836 1.00 74.62 263 GLY A C 1
ATOM 1995 O O . GLY A 1 263 ? 24.809 13.124 -15.839 1.00 74.62 263 GLY A O 1
ATOM 1996 N N . LYS A 1 264 ? 22.757 12.227 -16.099 1.00 76.00 264 LYS A N 1
ATOM 1997 C CA . LYS A 1 264 ? 22.039 13.443 -16.547 1.00 76.00 264 LYS A CA 1
ATOM 1998 C C . LYS A 1 264 ? 22.419 13.944 -17.951 1.00 76.00 264 LYS A C 1
ATOM 2000 O O . LYS A 1 264 ? 22.024 15.042 -18.327 1.00 76.00 264 LYS A O 1
ATOM 2005 N N . GLN A 1 265 ? 23.162 13.162 -18.734 1.00 76.50 265 GLN A N 1
ATOM 2006 C CA . GLN A 1 265 ? 23.412 13.452 -20.146 1.00 76.50 265 GLN A CA 1
ATOM 2007 C C . GLN A 1 265 ? 22.492 12.620 -21.032 1.00 76.50 265 GLN A C 1
ATOM 2009 O O . GLN A 1 265 ? 22.452 11.393 -20.914 1.00 76.50 265 GLN A O 1
ATOM 2014 N N . ALA A 1 266 ? 21.777 13.292 -21.935 1.00 75.94 266 ALA A N 1
ATOM 2015 C CA . ALA A 1 266 ? 20.941 12.637 -22.926 1.00 75.94 266 ALA A CA 1
ATOM 2016 C C . ALA A 1 266 ? 21.804 11.929 -23.987 1.00 75.94 266 ALA A C 1
ATOM 2018 O O . ALA A 1 266 ? 22.673 12.531 -24.616 1.00 75.94 266 ALA A O 1
ATOM 2019 N N . LEU A 1 267 ? 21.532 10.648 -24.211 1.00 73.44 267 LEU A N 1
ATOM 2020 C CA . LEU A 1 267 ? 22.142 9.784 -25.209 1.00 73.44 267 LEU A CA 1
ATOM 2021 C C . LEU A 1 267 ? 21.086 9.337 -26.219 1.00 73.44 267 LEU A C 1
ATOM 2023 O O . LEU A 1 267 ? 19.982 8.926 -25.851 1.00 73.44 267 LEU A O 1
ATOM 2027 N N . GLY A 1 268 ? 21.459 9.361 -27.501 1.00 66.06 268 GLY A N 1
ATOM 2028 C CA . GLY A 1 268 ? 20.643 8.793 -28.573 1.00 66.06 268 GLY A CA 1
ATOM 2029 C C . GLY A 1 268 ? 19.269 9.448 -28.695 1.00 66.06 268 GLY A C 1
ATOM 2030 O O . GLY A 1 268 ? 18.272 8.739 -28.803 1.00 66.06 268 GLY A O 1
ATOM 2031 N N . MET A 1 269 ? 19.216 10.784 -28.655 1.00 66.44 269 MET A N 1
ATOM 2032 C CA . MET A 1 269 ? 17.989 11.553 -28.868 1.00 66.44 269 MET A CA 1
ATOM 2033 C C . MET A 1 269 ? 17.413 11.249 -30.251 1.00 66.44 269 MET A C 1
ATOM 2035 O O . MET A 1 269 ? 18.040 11.507 -31.277 1.00 66.44 269 MET A O 1
ATOM 2039 N N . ARG A 1 270 ? 16.217 10.663 -30.278 1.00 65.44 270 ARG A N 1
ATOM 2040 C CA . ARG A 1 270 ? 15.484 10.325 -31.504 1.00 65.44 270 ARG A CA 1
ATOM 2041 C C . ARG A 1 270 ? 14.105 10.961 -31.454 1.00 65.44 270 ARG A C 1
ATOM 2043 O O . ARG A 1 270 ? 13.522 11.070 -30.376 1.00 65.44 270 ARG A O 1
ATOM 2050 N N . GLN A 1 271 ? 13.568 11.348 -32.610 1.00 62.50 271 GLN A N 1
ATOM 2051 C CA . GLN A 1 271 ? 12.151 11.704 -32.699 1.00 62.50 271 GLN A CA 1
ATOM 2052 C C . GLN A 1 271 ? 11.292 10.508 -32.271 1.00 62.50 271 GLN A C 1
ATOM 2054 O O . GLN A 1 271 ? 11.629 9.358 -32.575 1.00 62.50 271 GLN A O 1
ATOM 2059 N N . GLY A 1 272 ? 10.208 10.774 -31.540 1.00 59.56 272 GLY A N 1
ATOM 2060 C CA . GLY A 1 272 ? 9.282 9.728 -31.114 1.00 59.56 272 GLY A CA 1
ATOM 2061 C C . GLY A 1 272 ? 8.734 8.956 -32.317 1.00 59.56 272 GLY A C 1
ATOM 2062 O O . GLY A 1 272 ? 8.261 9.543 -33.289 1.00 59.56 272 GLY A O 1
ATOM 2063 N N . ALA A 1 273 ? 8.818 7.626 -32.278 1.00 57.53 273 ALA A N 1
ATOM 2064 C CA . ALA A 1 273 ? 8.236 6.785 -33.317 1.00 57.53 273 ALA A CA 1
ATOM 2065 C C . ALA A 1 273 ? 6.711 6.691 -33.137 1.00 57.53 273 ALA A C 1
ATOM 2067 O O . ALA A 1 273 ? 6.213 6.648 -32.010 1.00 57.53 273 ALA A O 1
ATOM 2068 N N . ARG A 1 274 ? 5.968 6.608 -34.252 1.00 55.62 274 ARG A N 1
ATOM 2069 C CA . ARG A 1 274 ? 4.527 6.309 -34.226 1.00 55.62 274 ARG A CA 1
ATOM 2070 C C . ARG A 1 274 ? 4.281 4.970 -33.510 1.00 55.62 274 ARG A C 1
ATOM 2072 O O . ARG A 1 274 ? 5.100 4.058 -33.655 1.00 55.62 274 ARG A O 1
ATOM 2079 N N . PRO A 1 275 ? 3.178 4.838 -32.753 1.00 51.78 275 PRO A N 1
ATOM 2080 C CA . PRO A 1 275 ? 2.891 3.613 -32.024 1.00 51.78 275 PRO A CA 1
ATOM 2081 C C . PRO A 1 275 ? 2.713 2.467 -33.024 1.00 51.78 275 PRO A C 1
ATOM 2083 O O . PRO A 1 275 ? 2.033 2.620 -34.039 1.00 51.78 275 PRO A O 1
ATOM 2086 N N . LYS A 1 276 ? 3.346 1.326 -32.749 1.00 51.53 276 LYS A N 1
ATOM 2087 C CA . LYS A 1 276 ? 2.991 0.062 -33.393 1.00 51.53 276 LYS A CA 1
ATOM 2088 C C . LYS A 1 276 ? 1.919 -0.568 -32.515 1.00 51.53 276 LYS A C 1
ATOM 2090 O O . LYS A 1 276 ? 2.147 -0.719 -31.318 1.00 51.53 276 LYS A O 1
ATOM 2095 N N . ALA A 1 277 ? 0.751 -0.849 -33.087 1.00 41.84 277 ALA A N 1
ATOM 2096 C CA . ALA A 1 277 ? -0.225 -1.690 -32.417 1.00 41.84 277 ALA A CA 1
ATOM 2097 C C . ALA A 1 277 ? 0.416 -3.073 -32.269 1.00 41.84 277 ALA A C 1
ATOM 2099 O O . ALA A 1 277 ? 0.751 -3.706 -33.271 1.00 41.84 277 ALA A O 1
ATOM 2100 N N . ASP A 1 278 ? 0.656 -3.491 -31.032 1.00 42.88 278 ASP A N 1
ATOM 2101 C CA . ASP A 1 278 ? 0.932 -4.892 -30.755 1.00 42.88 278 ASP A CA 1
ATOM 2102 C C . ASP A 1 278 ? -0.435 -5.594 -30.816 1.00 42.88 278 ASP A C 1
ATOM 2104 O O . ASP A 1 278 ? -1.355 -5.205 -30.091 1.00 42.88 278 ASP A O 1
ATOM 2108 N N . GLY A 1 279 ? -0.586 -6.521 -31.769 1.00 34.75 279 GLY A N 1
ATOM 2109 C CA . GLY A 1 279 ? -1.774 -7.369 -31.914 1.00 34.75 279 GLY A CA 1
ATOM 2110 C C . GLY A 1 279 ? -1.909 -8.385 -30.791 1.00 34.75 279 GLY A C 1
ATOM 2111 O O . GLY A 1 279 ? -0.859 -8.801 -30.246 1.00 34.75 279 GLY A O 1
#

Secondary structure (DSSP, 8-state):
---------SSPEEEEE-SHHHHHHHSS-EEEEES-BSHHHHHHHHHHHHTT-S-TT-EEEEEBS-B-HHHHHHHHHHHHHTT-EEEE-----S-TT-TTSPPPPPEEETHHHHHHHT-SSBPPP-TT-EEEEEGGG-TT-SSPPTTS--HHHHHHHHHHTT--HHHHHHHEEEEETTEEEE-HHHHTTTTS--TTBPPPEEEEE--TT--EEEEEEEETTEEEEEEEEEETTEEEEEEEEEESSTHHHHHGGG--EEEEEETTEEEEEEEPPPPP---

Sequence (279 aa):
MAKTSPGFAGPLTVHLRSDRMTLRMAKAPQLYLAGTIDAGAVAQVQQLLQSGRLSPGTDVYLDSSNGDVASGMALGKLFRNARFNTHLGAWRSGSWRASGSSALPATCLDACAYAYLGGVYRWSPSGADRIGLHENLLPDRTTTAPGTPPPQQLRDYMASMGVRPVYFAQVSQLVMNGIAWWNTEKMAPWLVANNGRLPPTASYRKAPGAPVLTLTQEVRGNRSLMVLQCVSGKFSLTARYVQSDSSAERLAPRTMYAYFEVGKQALGMRQGARPKADG

Nearest PDB structures (foldseek):
  1w24-assembly1_A  TM=6.781E-01  e=1.916E-01  Homo sapiens
  6xs5-assembly1_A  TM=6.704E-01  e=2.293E-01  Homo sapiens
  1y8c-assembly1_A  TM=2.383E-01  e=1.745E-02  Clostridium acetobutylicum ATCC 824
  4pn1-assembly3_C  TM=6.941E-01  e=7.857E+00  Schizosaccharomyces pombe
  2a22-assembly1_A  TM=2.050E-01  e=1.186E-01  Cryptosporidium parvum